Protein AF-0000000087418252 (afdb_homodimer)

Sequence (268 aa):
MNGSKKLRITGWVLSLLISLFLIFASASGKFTEWEGKSEMFAKMGWSEEVMVKIGIVEVAIAVLFLIPRTAFVAAILLAAYLGGATATHVRAGEAFLIPIIIGVVAWIALGLRQPDVFRLAFSSSTSSEIDEGRMNGSKKLRITGWVLSLLISLFLIFASASGKFTEWEGKSEMFAKMGWSEEVMVKIGIVEVAIAVLFLIPRTAFVAAILLAAYLGGATATHVRAGEAFLIPIIIGVVAWIALGLRQPDVFRLAFSSSTSSEIDEGR

InterPro domains:
  IPR032808 DoxX family [PF13564] (14-108)

Solvent-accessible surface area (backbone atoms only — not comparable to full-atom values): 13755 Å² total; per-residue (Å²): 129,68,63,62,50,53,39,27,50,51,10,49,51,48,45,48,51,52,29,47,42,47,40,62,68,50,26,38,61,45,78,49,91,57,93,61,46,69,60,54,36,46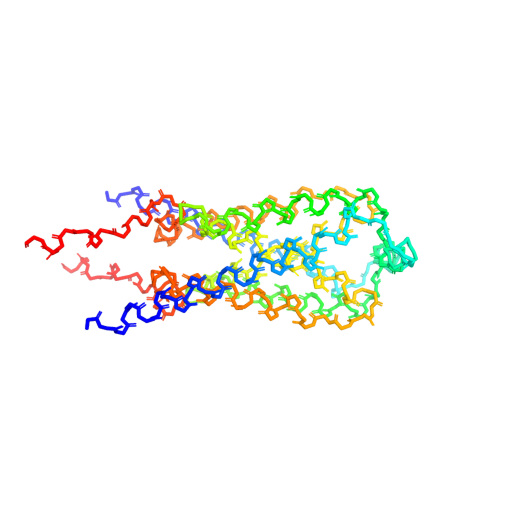,65,56,57,40,55,68,70,58,40,34,56,49,24,51,53,49,40,51,35,36,55,35,42,73,36,74,59,40,19,56,57,21,48,47,53,43,25,13,53,30,21,20,51,28,44,43,23,53,61,53,71,43,86,41,59,63,42,51,51,52,41,54,49,49,53,50,17,46,22,39,57,38,55,69,52,43,44,57,55,69,42,64,74,65,76,69,69,74,61,74,80,110,128,70,63,59,51,53,40,27,49,51,10,49,51,47,45,49,52,52,30,47,41,46,40,62,66,50,27,39,62,45,77,49,91,56,93,59,48,70,60,54,37,45,66,56,56,39,55,68,70,58,41,34,56,49,24,52,53,48,40,51,34,38,53,35,41,72,36,72,60,40,19,57,57,21,49,47,52,42,27,12,52,29,22,20,50,28,44,43,22,52,62,54,71,42,87,38,58,63,42,51,52,51,42,54,50,49,54,51,17,46,25,40,56,37,54,67,52,43,45,56,53,69,39,64,74,64,78,70,67,74,61,75,80,111

Secondary structure (DSSP, 8-state):
--HHHHHHHHHHHHHHHHHHIIIIIIIHHHHS--TTHHHHHHHTT--HHHHHHHHHHHHHHHHHHHSTTTHHHHHHHHHHHHHHHHHHHHHTT---HHHHHHHHHHHHHHHHHSTHHHHHHHS-----TTSTT-/--HHHHHHHHHHHHHHHHHHIIIIIIIHHHHS--TTHHHHHHHTT--HHHHHHHHHHHHHHHHHHHSTTTHHHHHHHHHHHHHHHHHHHHHTT---HHHHHHHHHHHHHHHHHSTHHHHHHHS-----TTGGG-

Structure (mmCIF, N/CA/C/O backbone):
data_AF-0000000087418252-model_v1
#
loop_
_entity.id
_entity.type
_entity.pdbx_description
1 polymer DoxX
#
loop_
_atom_site.group_PDB
_atom_site.id
_atom_site.type_symbol
_atom_site.label_atom_id
_atom_site.label_alt_id
_atom_site.label_comp_id
_atom_site.label_asym_id
_atom_site.label_entity_id
_atom_site.label_seq_id
_atom_site.pdbx_PDB_ins_code
_atom_site.Cartn_x
_atom_site.Cartn_y
_atom_site.Cartn_z
_atom_site.occupancy
_atom_site.B_iso_or_equiv
_atom_site.auth_seq_id
_atom_site.auth_comp_id
_atom_site.auth_asym_id
_atom_site.auth_atom_id
_atom_site.pdbx_PDB_model_num
ATOM 1 N N . MET A 1 1 ? 14.945 22.406 20.453 1 43.75 1 MET A N 1
ATOM 2 C CA . MET A 1 1 ? 15.281 22.844 19.094 1 43.75 1 MET A CA 1
ATOM 3 C C . MET A 1 1 ? 15.781 21.672 18.266 1 43.75 1 MET A C 1
ATOM 5 O O . MET A 1 1 ? 15.438 21.547 17.078 1 43.75 1 MET A O 1
ATOM 9 N N . ASN A 1 2 ? 16.984 20.734 18.938 1 62.06 2 ASN A N 1
ATOM 10 C CA . ASN A 1 2 ? 17.922 19.688 18.562 1 62.06 2 ASN A CA 1
ATOM 11 C C . ASN A 1 2 ? 17.219 18.375 18.25 1 62.06 2 ASN A C 1
ATOM 13 O O . ASN A 1 2 ? 17.625 17.641 17.359 1 62.06 2 ASN A O 1
ATOM 17 N N . GLY A 1 3 ? 16.125 18.094 18.828 1 70.31 3 GLY A N 1
ATOM 18 C CA . GLY A 1 3 ? 15.383 16.844 18.719 1 70.31 3 GLY A CA 1
ATOM 19 C C . GLY A 1 3 ? 14.719 16.672 17.359 1 70.31 3 GLY A C 1
ATOM 20 O O . GLY A 1 3 ? 14.805 15.594 16.766 1 70.31 3 GLY A O 1
ATOM 21 N N . SER A 1 4 ? 14.273 17.844 16.984 1 83.81 4 SER A N 1
ATOM 22 C CA . SER A 1 4 ? 13.586 17.812 15.703 1 83.81 4 SER A CA 1
ATOM 23 C C . SER A 1 4 ? 14.562 17.578 14.555 1 83.81 4 SER A C 1
ATOM 25 O O . SER A 1 4 ? 14.258 16.828 13.625 1 83.81 4 SER A O 1
ATOM 27 N N . LYS A 1 5 ? 15.734 18.094 14.805 1 90.62 5 LYS A N 1
ATOM 28 C CA . LYS A 1 5 ? 16.734 17.891 13.758 1 90.62 5 LYS A CA 1
ATOM 29 C C . LYS A 1 5 ? 17.219 16.453 13.727 1 90.62 5 LYS A C 1
ATOM 31 O O . LYS A 1 5 ? 17.391 15.875 12.648 1 90.62 5 LYS A O 1
ATOM 36 N N . LYS A 1 6 ? 17.516 15.898 14.852 1 95.44 6 LYS A N 1
ATOM 37 C CA . LYS A 1 6 ? 17.953 14.508 14.93 1 95.44 6 LYS A CA 1
ATOM 38 C C . LYS A 1 6 ? 16.906 13.57 14.336 1 95.44 6 LYS A C 1
ATOM 40 O O . LYS A 1 6 ? 17.25 12.609 13.641 1 95.44 6 LYS A O 1
ATOM 45 N N . LEU A 1 7 ? 15.711 13.781 14.641 1 95.81 7 LEU A N 1
ATOM 46 C CA . LEU A 1 7 ? 14.633 12.953 14.109 1 95.81 7 LEU A CA 1
ATOM 47 C C . LEU A 1 7 ? 14.547 13.078 12.594 1 95.81 7 LEU A C 1
ATOM 49 O O . LEU A 1 7 ? 14.367 12.078 11.898 1 95.81 7 LEU A O 1
ATOM 53 N N . ARG A 1 8 ? 14.695 14.281 12.117 1 96.81 8 ARG A N 1
ATOM 54 C CA . ARG A 1 8 ? 14.656 14.492 10.672 1 96.81 8 ARG A CA 1
ATOM 55 C C . ARG A 1 8 ? 15.828 13.797 9.984 1 96.81 8 ARG A C 1
ATOM 57 O O . ARG A 1 8 ? 15.664 13.188 8.93 1 96.81 8 ARG A O 1
ATOM 64 N N . ILE A 1 9 ? 16.984 13.891 10.57 1 97.81 9 ILE A N 1
ATOM 65 C CA . ILE A 1 9 ? 18.172 13.227 10.023 1 97.81 9 ILE A CA 1
ATOM 66 C C . ILE A 1 9 ? 17.953 11.711 10.008 1 97.81 9 ILE A C 1
ATOM 68 O O . ILE A 1 9 ? 18.266 11.047 9.023 1 97.81 9 ILE A O 1
ATOM 72 N N . THR A 1 10 ? 17.453 11.203 11.094 1 98.31 10 THR A N 1
ATOM 73 C CA . THR A 1 10 ? 17.156 9.773 11.156 1 98.31 10 THR A CA 1
ATOM 74 C C . THR A 1 10 ? 16.172 9.375 10.055 1 98.31 10 THR A C 1
ATOM 76 O O . THR A 1 10 ? 16.359 8.352 9.398 1 98.31 10 THR A O 1
ATOM 79 N N . GLY A 1 11 ? 15.164 10.203 9.828 1 98.38 11 GLY A N 1
ATOM 80 C CA . GLY A 1 11 ? 14.219 9.945 8.758 1 98.38 11 GLY A CA 1
ATOM 81 C C . GLY A 1 11 ? 14.875 9.891 7.387 1 98.38 11 GLY A C 1
ATOM 82 O O . GLY A 1 11 ? 14.562 9.008 6.582 1 98.38 11 GLY A O 1
ATOM 83 N N . TRP A 1 12 ? 15.781 10.781 7.168 1 98.5 12 TRP A N 1
ATOM 84 C CA . TRP A 1 12 ? 16.469 10.82 5.883 1 98.5 12 TRP A CA 1
ATOM 85 C C . TRP A 1 12 ? 17.406 9.641 5.727 1 98.5 12 TRP A C 1
ATOM 87 O O . TRP A 1 12 ? 17.531 9.062 4.645 1 98.5 12 TRP A O 1
ATOM 97 N N . VAL A 1 13 ? 18.062 9.297 6.762 1 98.75 13 VAL A N 1
ATOM 98 C CA . VAL A 1 13 ? 18.984 8.164 6.707 1 98.75 13 VAL A CA 1
ATOM 99 C C . VAL A 1 13 ? 18.203 6.883 6.406 1 98.75 13 VAL A C 1
ATOM 101 O O . VAL A 1 13 ? 18.594 6.102 5.535 1 98.75 13 VAL A O 1
ATOM 104 N N . LEU A 1 14 ? 17.141 6.684 7.125 1 98.88 14 LEU A N 1
ATOM 105 C CA . LEU A 1 14 ? 16.312 5.508 6.887 1 98.88 14 LEU A CA 1
ATOM 106 C C . LEU A 1 14 ? 15.766 5.508 5.465 1 98.88 14 LEU A C 1
ATOM 108 O O . LEU A 1 14 ? 15.742 4.469 4.801 1 98.88 14 LEU A O 1
ATOM 112 N N . SER A 1 15 ? 15.336 6.672 5.02 1 98.88 15 SER A N 1
ATOM 113 C CA . SER A 1 15 ? 14.797 6.789 3.668 1 98.88 15 SER A CA 1
ATOM 114 C C . SER A 1 15 ? 15.844 6.426 2.623 1 98.88 15 SER A C 1
ATOM 116 O O . SER A 1 15 ? 15.555 5.711 1.661 1 98.88 15 SER A O 1
ATOM 118 N N . LEU A 1 16 ? 17.016 6.898 2.861 1 98.88 16 LEU A N 1
ATOM 119 C CA . LEU A 1 16 ? 18.094 6.613 1.933 1 98.88 16 LEU A CA 1
ATOM 120 C C . LEU A 1 16 ? 18.453 5.133 1.95 1 98.88 16 LEU A C 1
ATOM 122 O O . LEU A 1 16 ? 18.656 4.523 0.896 1 98.88 16 LEU A O 1
ATOM 126 N N . LEU A 1 17 ? 18.531 4.586 3.086 1 98.88 17 LEU A N 1
ATOM 127 C CA . LEU A 1 17 ? 18.875 3.172 3.215 1 98.88 17 LEU A CA 1
ATOM 128 C C . LEU A 1 17 ? 17.828 2.299 2.521 1 98.88 17 LEU A C 1
ATOM 130 O O . LEU A 1 17 ? 18.188 1.363 1.798 1 98.88 17 LEU A O 1
ATOM 134 N N . ILE A 1 18 ? 16.594 2.598 2.732 1 98.88 18 ILE A N 1
ATOM 135 C CA . ILE A 1 18 ? 15.516 1.837 2.121 1 98.88 18 ILE A CA 1
ATOM 136 C C . ILE A 1 18 ? 15.586 1.96 0.602 1 98.88 18 ILE A C 1
ATOM 138 O O . ILE A 1 18 ? 15.508 0.958 -0.113 1 98.88 18 ILE A O 1
ATOM 142 N N . SER A 1 19 ? 15.727 3.166 0.133 1 98.94 19 SER A N 1
ATOM 143 C CA . SER A 1 19 ? 15.766 3.398 -1.308 1 98.94 19 SER A CA 1
ATOM 144 C C . SER A 1 19 ? 16.953 2.697 -1.951 1 98.94 19 SER A C 1
ATOM 146 O O . SER A 1 19 ? 16.828 2.088 -3.016 1 98.94 19 SER A O 1
ATOM 148 N N . LEU A 1 20 ? 18.094 2.75 -1.294 1 98.69 20 LEU A N 1
ATOM 149 C CA . LEU A 1 20 ? 19.281 2.068 -1.814 1 98.69 20 LEU A CA 1
ATOM 150 C C . LEU A 1 20 ? 19.078 0.558 -1.827 1 98.69 20 LEU A C 1
ATOM 152 O O . LEU A 1 20 ? 19.484 -0.12 -2.773 1 98.69 20 LEU A O 1
ATOM 156 N N . PHE A 1 21 ? 18.531 0.032 -0.782 1 98.69 21 PHE A N 1
ATOM 157 C CA . PHE A 1 21 ? 18.219 -1.393 -0.745 1 98.69 21 PHE A CA 1
ATOM 158 C C . PHE A 1 21 ? 17.312 -1.78 -1.906 1 98.69 21 PHE A C 1
ATOM 160 O O . PHE A 1 21 ? 17.578 -2.758 -2.609 1 98.69 21 PHE A O 1
ATOM 167 N N . LEU A 1 22 ? 16.203 -0.998 -2.119 1 98.81 22 LEU A N 1
ATOM 168 C CA . LEU A 1 22 ? 15.234 -1.299 -3.174 1 98.81 22 LEU A CA 1
ATOM 169 C C . LEU A 1 22 ? 15.898 -1.241 -4.547 1 98.81 22 LEU A C 1
ATOM 171 O O . LEU A 1 22 ? 15.609 -2.066 -5.414 1 98.81 22 LEU A O 1
ATOM 175 N N . ILE A 1 23 ? 16.781 -0.332 -4.758 1 98.62 23 ILE A N 1
ATOM 176 C CA . ILE A 1 23 ? 17.391 -0.127 -6.07 1 98.62 23 ILE A CA 1
ATOM 177 C C . ILE A 1 23 ? 18.516 -1.132 -6.285 1 98.62 23 ILE A C 1
ATOM 179 O O . ILE A 1 23 ? 18.562 -1.818 -7.309 1 98.62 23 ILE A O 1
ATOM 183 N N . PHE A 1 24 ? 19.406 -1.381 -5.277 1 97.69 24 PHE A N 1
ATOM 184 C CA . PHE A 1 24 ? 20.641 -2.113 -5.512 1 97.69 24 PHE A CA 1
ATOM 185 C C . PHE A 1 24 ? 20.516 -3.557 -5.039 1 97.69 24 PHE A C 1
ATOM 187 O O . PHE A 1 24 ? 21.156 -4.453 -5.59 1 97.69 24 PHE A O 1
ATOM 194 N N . ALA A 1 25 ? 19.766 -3.812 -4.027 1 95.88 25 ALA A N 1
ATOM 195 C CA . ALA A 1 25 ? 19.641 -5.18 -3.529 1 95.88 25 ALA A CA 1
ATOM 196 C C . ALA A 1 25 ? 18.438 -5.883 -4.145 1 95.88 25 ALA A C 1
ATOM 198 O O . ALA A 1 25 ? 18.469 -7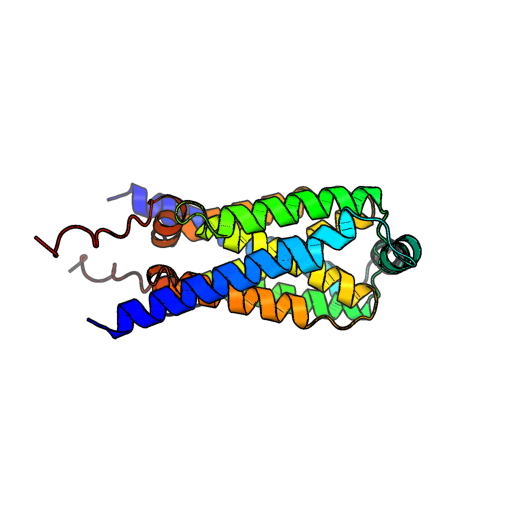.094 -4.387 1 95.88 25 ALA A O 1
ATOM 199 N N . SER A 1 26 ? 17.406 -5.156 -4.391 1 96.56 26 SER A N 1
ATOM 200 C CA . SER A 1 26 ? 16.172 -5.77 -4.891 1 96.56 26 SER A CA 1
ATOM 201 C C . SER A 1 26 ? 16.062 -5.621 -6.402 1 96.56 26 SER A C 1
ATOM 203 O O . SER A 1 26 ? 16.203 -6.602 -7.141 1 96.56 26 SER A O 1
ATOM 205 N N . ALA A 1 27 ? 15.992 -4.406 -6.926 1 97.94 27 ALA A N 1
ATOM 206 C CA . ALA A 1 27 ? 15.75 -4.148 -8.344 1 97.94 27 ALA A CA 1
ATOM 207 C C . ALA A 1 27 ? 16.922 -4.613 -9.195 1 97.94 27 ALA A C 1
ATOM 209 O O . ALA A 1 27 ? 16.75 -5.094 -10.312 1 97.94 27 ALA A O 1
ATOM 210 N N . SER A 1 28 ? 18.109 -4.52 -8.719 1 97.06 28 SER A N 1
ATOM 211 C CA . SER A 1 28 ? 19.297 -4.871 -9.5 1 97.06 28 SER A CA 1
ATOM 212 C C . SER A 1 28 ? 19.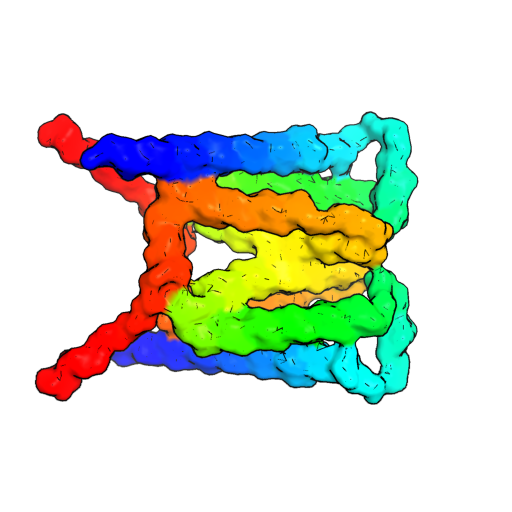25 -6.332 -9.938 1 97.06 28 SER A C 1
ATOM 214 O O . SER A 1 28 ? 19.688 -6.668 -11.039 1 97.06 28 SER A O 1
ATOM 216 N N . GLY A 1 29 ? 18.719 -7.176 -9.055 1 95.88 29 GLY A N 1
ATOM 217 C CA . GLY A 1 29 ? 18.609 -8.586 -9.406 1 95.88 29 GLY A CA 1
ATOM 218 C C . GLY A 1 29 ? 17.641 -8.844 -10.547 1 95.88 29 GLY A C 1
ATOM 219 O O . GLY A 1 29 ? 17.703 -9.883 -11.195 1 95.88 29 GLY A O 1
ATOM 220 N N . LYS A 1 30 ? 16.719 -7.938 -10.773 1 97.44 30 LYS A N 1
ATOM 221 C CA . LYS A 1 30 ? 15.734 -8.07 -11.844 1 97.44 30 LYS A CA 1
ATOM 222 C C . LYS A 1 30 ? 16.312 -7.598 -13.18 1 97.44 30 LYS A C 1
ATOM 224 O O . LYS A 1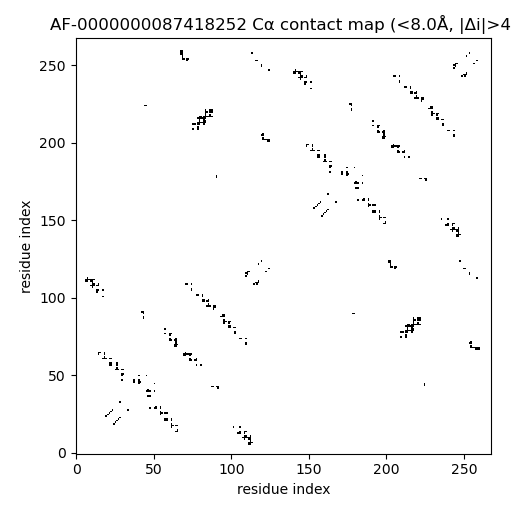 30 ? 15.766 -7.906 -14.242 1 97.44 30 LYS A O 1
ATOM 229 N N . PHE A 1 31 ? 17.406 -6.828 -13.141 1 97.56 31 PHE A N 1
ATOM 230 C CA . PHE A 1 31 ? 17.984 -6.227 -14.328 1 97.56 31 PHE A CA 1
ATOM 231 C C . PHE A 1 31 ? 19.234 -6.98 -14.758 1 97.56 31 PHE A C 1
ATOM 233 O O . PHE A 1 31 ? 19.734 -6.789 -15.875 1 97.56 31 PHE A O 1
ATOM 240 N N . THR A 1 32 ? 19.781 -7.824 -13.898 1 96.69 32 THR A N 1
ATOM 241 C CA . THR A 1 32 ? 21.031 -8.523 -14.172 1 96.69 32 THR A CA 1
ATOM 242 C C . THR A 1 32 ? 20.812 -10.031 -14.258 1 96.69 32 THR A C 1
ATOM 244 O O . THR A 1 32 ? 19.828 -10.547 -13.727 1 96.69 32 THR A O 1
ATOM 247 N N . GLU A 1 33 ? 21.797 -10.641 -14.977 1 96.12 33 GLU A N 1
ATOM 248 C CA . GLU A 1 33 ? 21.766 -12.102 -15.078 1 96.12 33 GLU A CA 1
ATOM 249 C C . GLU A 1 33 ? 22.641 -12.742 -14 1 96.12 33 GLU A C 1
ATOM 251 O O . GLU A 1 33 ? 23.75 -12.273 -13.719 1 96.12 33 GLU A O 1
ATOM 256 N N . TRP A 1 34 ? 22.031 -13.648 -13.32 1 95.31 34 TRP A N 1
ATOM 257 C CA . TRP A 1 34 ? 22.766 -14.43 -12.328 1 95.31 34 TRP A CA 1
ATOM 258 C C . TRP A 1 34 ? 22.25 -15.867 -12.289 1 95.31 34 TRP A C 1
ATOM 260 O O . TRP A 1 34 ? 21.156 -16.156 -12.766 1 95.31 34 TRP A O 1
ATOM 270 N N . GLU A 1 35 ? 23.141 -16.812 -11.852 1 95.56 35 GLU A N 1
ATOM 271 C CA . GLU A 1 35 ? 22.781 -18.219 -11.812 1 95.56 35 GLU A CA 1
ATOM 272 C C . GLU A 1 35 ? 21.562 -18.453 -10.93 1 95.56 35 GLU A C 1
ATOM 274 O O . GLU A 1 35 ? 21.5 -17.969 -9.797 1 95.56 35 GLU A O 1
ATOM 279 N N . GLY A 1 36 ? 20.562 -19.094 -11.492 1 95.69 36 GLY A N 1
ATOM 280 C CA . GLY A 1 36 ? 19.375 -19.453 -10.719 1 95.69 36 GLY A CA 1
ATOM 281 C C . GLY A 1 36 ? 18.266 -18.422 -10.805 1 95.69 36 GLY A C 1
ATOM 282 O O . GLY A 1 36 ? 17.188 -18.625 -10.242 1 95.69 36 GLY A O 1
ATOM 283 N N . LYS A 1 37 ? 18.453 -17.422 -11.547 1 94.88 37 LYS A N 1
ATOM 284 C CA . LYS A 1 37 ? 17.5 -16.328 -11.648 1 94.88 37 LYS A CA 1
ATOM 285 C C . LYS A 1 37 ? 16.156 -16.812 -12.203 1 94.88 37 LYS A C 1
ATOM 287 O O . LYS A 1 37 ? 15.117 -16.609 -11.586 1 94.88 37 LYS A O 1
ATOM 292 N N . SER A 1 38 ? 16.234 -17.484 -13.383 1 95.06 38 SER A N 1
ATOM 293 C CA . SER A 1 38 ? 15.016 -17.938 -14.055 1 95.06 38 SER A CA 1
ATOM 294 C C . SER A 1 38 ? 14.242 -18.922 -13.188 1 95.06 38 SER A C 1
ATOM 296 O O . SER A 1 38 ? 13.016 -18.844 -13.094 1 95.06 38 SER A O 1
ATOM 298 N N . GLU A 1 39 ? 14.984 -19.812 -12.547 1 95.06 39 GLU A N 1
ATOM 299 C CA . GLU A 1 39 ? 14.344 -20.797 -11.672 1 95.06 39 GLU A CA 1
ATOM 300 C C . GLU A 1 39 ? 13.672 -20.125 -10.484 1 95.06 39 GLU A C 1
ATOM 302 O O . GLU A 1 39 ? 12.562 -20.5 -10.094 1 95.06 39 GLU A O 1
ATOM 307 N N . MET A 1 40 ? 14.352 -19.109 -9.93 1 93.25 40 MET A N 1
ATOM 308 C CA . MET A 1 40 ? 13.805 -18.406 -8.773 1 93.25 40 MET A CA 1
ATOM 309 C C . MET A 1 40 ? 12.516 -17.688 -9.141 1 93.25 40 MET A C 1
ATOM 311 O O . MET A 1 40 ? 11.5 -17.812 -8.453 1 93.25 40 MET A O 1
ATOM 315 N N . PHE A 1 41 ? 12.477 -16.953 -10.242 1 95.25 41 PHE A N 1
ATOM 316 C CA . PHE A 1 41 ? 11.289 -16.219 -10.664 1 95.25 41 PHE A CA 1
ATOM 317 C C . PHE A 1 41 ? 10.172 -17.172 -11.047 1 95.25 41 PHE A C 1
ATOM 319 O O . PHE A 1 41 ? 9 -16.938 -10.742 1 95.25 41 PHE A O 1
ATOM 326 N N . ALA A 1 42 ? 10.539 -18.297 -11.641 1 94.06 42 ALA A N 1
ATOM 327 C CA . ALA A 1 42 ? 9.547 -19.281 -12.047 1 94.06 42 ALA A CA 1
ATOM 328 C C . ALA A 1 42 ? 8.852 -19.906 -10.836 1 94.06 42 ALA A C 1
ATOM 330 O O . ALA A 1 42 ? 7.645 -20.141 -10.852 1 94.06 42 ALA A O 1
ATOM 331 N N . LYS A 1 43 ? 9.656 -20.125 -9.836 1 92.25 43 LYS A N 1
ATOM 332 C CA . LYS A 1 43 ? 9.094 -20.672 -8.609 1 92.25 43 LYS A CA 1
ATOM 333 C C . LYS A 1 43 ? 8.047 -19.734 -8.016 1 92.25 43 LYS A C 1
ATOM 335 O O . LYS A 1 43 ? 7.066 -20.188 -7.422 1 92.25 43 LYS A O 1
ATOM 340 N N . MET A 1 44 ? 8.234 -18.516 -8.281 1 93.31 44 MET A N 1
ATOM 341 C CA . MET A 1 44 ? 7.309 -17.516 -7.754 1 93.31 44 MET A CA 1
ATOM 342 C C . MET A 1 44 ? 6.176 -17.25 -8.734 1 93.31 44 MET A C 1
ATOM 344 O O . MET A 1 44 ? 5.273 -16.453 -8.453 1 93.31 44 MET A O 1
ATOM 348 N N . GLY A 1 45 ? 6.285 -17.812 -9.867 1 93.38 45 GLY A N 1
ATOM 349 C CA . GLY A 1 45 ? 5.211 -17.688 -10.844 1 93.38 45 GLY A CA 1
ATOM 350 C C . GLY A 1 45 ? 5.355 -16.484 -11.75 1 93.38 45 GLY A C 1
ATOM 351 O O . GLY A 1 45 ? 4.379 -16.031 -12.352 1 93.38 45 GLY A O 1
ATOM 352 N N . TRP A 1 46 ? 6.523 -16.016 -11.82 1 96.44 46 TRP A N 1
ATOM 353 C CA . TRP A 1 46 ? 6.75 -14.82 -12.609 1 96.44 46 TRP A CA 1
ATOM 354 C C . TRP A 1 46 ? 7.699 -15.102 -13.773 1 96.44 46 TRP A C 1
ATOM 356 O O . TRP A 1 46 ? 8.641 -15.891 -13.633 1 96.44 46 TRP A O 1
ATOM 366 N N . SER A 1 47 ? 7.434 -14.5 -14.93 1 96.38 47 SER A N 1
ATOM 367 C CA . SER A 1 47 ? 8.422 -14.5 -16 1 96.38 47 SER A CA 1
ATOM 368 C C . SER A 1 47 ? 9.484 -13.43 -15.773 1 96.38 47 SER A C 1
ATOM 370 O O . SER A 1 47 ? 9.25 -12.445 -15.07 1 96.38 47 SER A O 1
ATOM 372 N N . GLU A 1 48 ? 10.555 -13.609 -16.391 1 96.44 48 GLU A N 1
ATOM 373 C CA . GLU A 1 48 ? 11.641 -12.633 -16.281 1 96.44 48 GLU A CA 1
ATOM 374 C C . GLU A 1 48 ? 11.234 -11.289 -16.891 1 96.44 48 GLU A C 1
ATOM 376 O O . GLU A 1 48 ? 11.602 -10.234 -16.375 1 96.44 48 GLU A O 1
ATOM 381 N N . GLU A 1 49 ? 10.492 -11.398 -17.906 1 96.44 49 GLU A N 1
ATOM 382 C CA . GLU A 1 49 ? 10.055 -10.18 -18.578 1 96.44 49 GLU A CA 1
ATOM 383 C C . GLU A 1 49 ? 9.195 -9.32 -17.656 1 96.44 49 GLU A C 1
ATOM 385 O O . GLU A 1 49 ? 9.406 -8.109 -17.562 1 96.44 49 GLU A O 1
ATOM 390 N N . VAL A 1 50 ? 8.289 -9.938 -17 1 97.38 50 VAL A N 1
ATOM 391 C CA . VAL A 1 50 ? 7.414 -9.203 -16.094 1 97.38 50 VAL A CA 1
ATOM 392 C C . VAL A 1 50 ? 8.219 -8.672 -14.906 1 97.38 50 VAL A C 1
ATOM 394 O O . VAL A 1 50 ? 8.008 -7.547 -14.453 1 97.38 50 VAL A O 1
ATOM 397 N N . MET A 1 51 ? 9.156 -9.438 -14.5 1 97.75 51 MET A N 1
ATOM 398 C CA . MET A 1 51 ? 9.969 -9.039 -13.352 1 97.75 51 MET A CA 1
ATOM 399 C C . MET A 1 51 ? 10.805 -7.812 -13.68 1 97.75 51 MET A C 1
ATOM 401 O O . MET A 1 51 ? 11.023 -6.957 -12.82 1 97.75 51 MET A O 1
ATOM 405 N N . VAL A 1 52 ? 11.258 -7.695 -14.867 1 97.94 52 VAL A N 1
ATOM 406 C CA . VAL A 1 52 ? 12 -6.508 -15.281 1 97.94 52 VAL A CA 1
ATOM 407 C C . VAL A 1 52 ? 11.086 -5.281 -15.227 1 97.94 52 VAL A C 1
ATOM 409 O O . VAL A 1 52 ? 11.5 -4.219 -14.758 1 97.94 52 VAL A O 1
ATOM 412 N N . LYS A 1 53 ? 9.859 -5.406 -15.711 1 98.25 53 LYS A N 1
ATOM 413 C CA . LYS A 1 53 ? 8.906 -4.309 -15.641 1 98.25 53 LYS A CA 1
ATOM 414 C C . LYS A 1 53 ? 8.625 -3.908 -14.195 1 98.25 53 LYS A C 1
ATOM 416 O O . LYS A 1 53 ? 8.531 -2.719 -13.883 1 98.25 53 LYS A O 1
ATOM 421 N N . ILE A 1 54 ? 8.539 -4.895 -13.32 1 98.25 54 ILE A N 1
ATOM 422 C CA . ILE A 1 54 ? 8.32 -4.645 -11.898 1 98.25 54 ILE A CA 1
ATOM 423 C C . ILE A 1 54 ? 9.531 -3.916 -11.312 1 98.25 54 ILE A C 1
ATOM 425 O O . ILE A 1 54 ? 9.375 -3.012 -10.484 1 98.25 54 ILE A O 1
ATOM 429 N N . GLY A 1 55 ? 10.703 -4.359 -11.727 1 98.5 55 GLY A N 1
ATOM 430 C CA . GLY A 1 55 ? 11.906 -3.67 -11.305 1 98.5 55 GLY A CA 1
ATOM 431 C C . GLY A 1 55 ? 11.914 -2.197 -11.672 1 98.5 55 GLY A C 1
ATOM 432 O O . GLY A 1 55 ? 12.352 -1.359 -10.875 1 98.5 55 GLY A O 1
ATOM 433 N N . ILE A 1 56 ? 11.477 -1.857 -12.805 1 98.75 56 ILE A N 1
ATOM 434 C CA . ILE A 1 56 ? 11.406 -0.473 -13.258 1 98.75 56 ILE A CA 1
ATOM 435 C C . ILE A 1 56 ? 10.477 0.325 -12.352 1 98.75 56 ILE A C 1
ATOM 437 O O . ILE A 1 56 ? 10.812 1.428 -11.914 1 98.75 56 ILE A O 1
ATOM 441 N N . VAL A 1 57 ? 9.305 -0.205 -12.094 1 98.75 57 VAL A N 1
ATOM 442 C CA . VAL A 1 57 ? 8.344 0.432 -11.203 1 98.75 57 VAL A CA 1
ATOM 443 C C . VAL A 1 57 ? 8.969 0.631 -9.82 1 98.75 57 VAL A C 1
ATOM 445 O O . VAL A 1 57 ? 8.836 1.702 -9.227 1 98.75 57 VAL A O 1
ATOM 448 N N . GLU A 1 58 ? 9.617 -0.391 -9.375 1 98.81 58 GLU A N 1
ATOM 449 C CA . GLU A 1 58 ? 10.281 -0.372 -8.078 1 98.81 58 GLU A CA 1
ATOM 450 C C . GLU A 1 58 ? 11.297 0.763 -7.988 1 98.81 58 GLU A C 1
ATOM 452 O O . GLU A 1 58 ? 11.297 1.529 -7.023 1 98.81 58 GLU A O 1
ATOM 457 N N . VAL A 1 59 ? 12.141 0.93 -8.977 1 98.88 59 VAL A N 1
ATOM 458 C CA . VAL A 1 59 ? 13.164 1.976 -8.992 1 98.88 59 VAL A CA 1
ATOM 459 C C . VAL A 1 59 ? 12.492 3.348 -9.023 1 98.88 59 VAL A C 1
ATOM 461 O O . VAL A 1 59 ? 12.898 4.262 -8.297 1 98.88 59 VAL A O 1
ATOM 464 N N . ALA A 1 60 ? 11.484 3.484 -9.82 1 98.88 60 ALA A N 1
ATOM 465 C CA . ALA A 1 60 ? 10.758 4.75 -9.898 1 98.88 60 ALA A CA 1
ATOM 466 C C . ALA A 1 60 ? 10.195 5.141 -8.531 1 98.88 60 ALA A C 1
ATOM 468 O O . ALA A 1 60 ? 10.352 6.285 -8.094 1 98.88 60 ALA A O 1
ATOM 469 N N . ILE A 1 61 ? 9.594 4.199 -7.848 1 98.94 61 ILE A N 1
ATOM 470 C CA . ILE A 1 61 ? 8.992 4.457 -6.539 1 98.94 61 ILE A CA 1
ATOM 471 C C . ILE A 1 61 ? 10.086 4.852 -5.547 1 98.94 61 ILE A C 1
ATOM 473 O O . ILE A 1 61 ? 9.922 5.801 -4.773 1 98.94 61 ILE A O 1
ATOM 477 N N . ALA A 1 62 ? 11.18 4.113 -5.566 1 98.94 62 ALA A N 1
ATOM 478 C CA . ALA A 1 62 ? 12.289 4.383 -4.652 1 98.94 62 ALA A CA 1
ATOM 479 C C . ALA A 1 62 ? 12.836 5.793 -4.855 1 98.94 62 ALA A C 1
ATOM 481 O O . ALA A 1 62 ? 13.125 6.492 -3.885 1 98.94 62 ALA A O 1
ATOM 482 N N . VAL A 1 63 ? 12.953 6.238 -6.051 1 98.88 63 VAL A N 1
ATOM 483 C CA . VAL A 1 63 ? 13.469 7.566 -6.367 1 98.88 63 VAL A CA 1
ATOM 484 C C . VAL A 1 63 ? 12.461 8.633 -5.941 1 98.88 63 VAL A C 1
ATOM 486 O O . VAL A 1 63 ? 12.828 9.609 -5.289 1 98.88 63 VAL A O 1
ATOM 489 N N . LEU A 1 64 ? 11.203 8.445 -6.27 1 98.75 64 LEU A N 1
ATOM 490 C CA . LEU A 1 64 ? 10.164 9.398 -5.914 1 98.75 64 LEU A CA 1
ATOM 491 C C . LEU A 1 64 ? 10.039 9.539 -4.402 1 98.75 64 LEU A C 1
ATOM 493 O O . LEU A 1 64 ? 9.703 10.609 -3.895 1 98.75 64 LEU A O 1
ATOM 497 N N . PHE A 1 65 ? 10.336 8.477 -3.67 1 98.75 65 PHE A N 1
ATOM 498 C CA . PHE A 1 65 ? 10.25 8.469 -2.215 1 98.75 65 PHE A CA 1
ATOM 499 C C . PHE A 1 65 ? 11.281 9.414 -1.607 1 98.75 65 PHE A C 1
ATOM 501 O O . PHE A 1 65 ? 11.078 9.945 -0.517 1 98.75 65 PHE A O 1
ATOM 508 N N . LEU A 1 66 ? 12.367 9.664 -2.344 1 98.56 66 LEU A N 1
ATOM 509 C CA . LEU A 1 66 ? 13.445 10.5 -1.838 1 98.56 66 LEU A CA 1
ATOM 510 C C . LEU A 1 66 ? 13.18 11.969 -2.15 1 98.56 66 LEU A C 1
ATOM 512 O O . LEU A 1 66 ? 13.875 12.852 -1.638 1 98.56 66 LEU A O 1
ATOM 516 N N . ILE A 1 67 ? 12.25 12.258 -2.994 1 97.81 67 ILE A N 1
ATOM 517 C CA . ILE A 1 67 ? 11.883 13.625 -3.33 1 97.81 67 ILE A CA 1
ATOM 518 C C . ILE A 1 67 ? 10.766 14.102 -2.402 1 97.81 67 ILE A C 1
ATOM 520 O O . ILE A 1 67 ? 9.656 13.555 -2.422 1 97.81 67 ILE A O 1
ATOM 524 N N . PRO A 1 68 ? 11.078 15.133 -1.593 1 96.06 68 PRO A N 1
ATOM 525 C CA . PRO A 1 68 ? 10.133 15.555 -0.557 1 96.06 68 PRO A CA 1
ATOM 526 C C . PRO A 1 68 ? 8.742 15.859 -1.114 1 96.06 68 PRO A C 1
ATOM 528 O O . PRO A 1 68 ? 7.738 15.531 -0.485 1 96.06 68 PRO A O 1
ATOM 531 N N . ARG A 1 69 ? 8.656 16.391 -2.318 1 94.31 69 ARG A N 1
ATOM 532 C CA . ARG A 1 69 ? 7.371 16.812 -2.883 1 94.31 69 ARG A CA 1
ATOM 533 C C . ARG A 1 69 ? 6.527 15.594 -3.264 1 94.31 69 ARG A C 1
ATOM 535 O O . ARG A 1 69 ? 5.297 15.68 -3.293 1 94.31 69 ARG A O 1
ATOM 542 N N . THR A 1 70 ? 7.121 14.477 -3.529 1 97.69 70 THR A N 1
ATOM 543 C CA . THR A 1 70 ? 6.395 13.297 -4.004 1 97.69 70 THR A CA 1
ATOM 544 C C . THR A 1 70 ? 6.449 12.18 -2.971 1 97.69 70 THR A C 1
ATOM 546 O O . THR A 1 70 ? 5.863 11.117 -3.172 1 97.69 70 THR A O 1
ATOM 549 N N . ALA A 1 71 ? 7.062 12.383 -1.888 1 98.12 71 ALA A N 1
ATOM 550 C CA . ALA A 1 71 ? 7.395 11.32 -0.945 1 98.12 71 ALA A CA 1
ATOM 551 C C . ALA A 1 71 ? 6.133 10.672 -0.379 1 98.12 71 ALA A C 1
ATOM 553 O O . ALA A 1 71 ? 6.078 9.453 -0.212 1 98.12 71 ALA A O 1
ATOM 554 N N . PHE A 1 72 ? 5.191 11.508 -0.108 1 98 72 PHE A N 1
ATOM 555 C CA . PHE A 1 72 ? 3.967 10.992 0.489 1 98 72 PHE A CA 1
ATOM 556 C C . PHE A 1 72 ? 3.26 10.031 -0.467 1 98 72 PHE A C 1
ATOM 558 O O . PHE A 1 72 ? 2.93 8.906 -0.094 1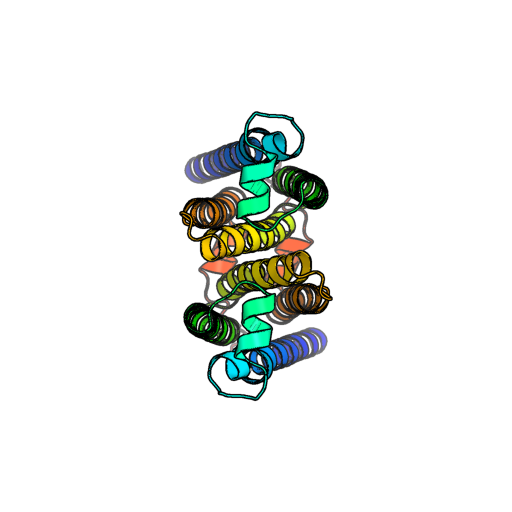 98 72 PHE A O 1
ATOM 565 N N . VAL A 1 73 ? 3.045 10.406 -1.674 1 98.31 73 VAL A N 1
ATOM 566 C CA . VAL A 1 73 ? 2.408 9.57 -2.689 1 98.31 73 VAL A CA 1
ATOM 567 C C . VAL A 1 73 ? 3.287 8.359 -2.986 1 98.31 73 VAL A C 1
ATOM 569 O O . VAL A 1 73 ? 2.781 7.246 -3.152 1 98.31 73 VAL A O 1
ATOM 572 N N . ALA A 1 74 ? 4.566 8.617 -3.01 1 98.75 74 ALA A N 1
ATOM 573 C CA . ALA A 1 74 ? 5.496 7.512 -3.24 1 98.75 74 ALA A CA 1
ATOM 574 C C . ALA A 1 74 ? 5.406 6.48 -2.121 1 98.75 74 ALA A C 1
ATOM 576 O O . ALA A 1 74 ? 5.543 5.281 -2.363 1 98.75 74 ALA A O 1
ATOM 577 N N . ALA A 1 75 ? 5.195 6.91 -0.916 1 98.81 75 ALA A N 1
ATOM 578 C CA . ALA A 1 75 ? 5.055 5.992 0.21 1 98.81 75 ALA A CA 1
ATOM 579 C C . ALA A 1 75 ? 3.803 5.133 0.062 1 98.81 75 ALA A C 1
ATOM 581 O O . ALA A 1 75 ? 3.807 3.951 0.418 1 98.81 75 ALA A O 1
ATOM 582 N N . ILE A 1 76 ? 2.756 5.664 -0.454 1 98.88 76 ILE A N 1
ATOM 583 C CA . ILE A 1 76 ? 1.539 4.91 -0.725 1 98.88 76 ILE A CA 1
ATOM 584 C C . ILE A 1 76 ? 1.817 3.848 -1.787 1 98.88 76 ILE A C 1
ATOM 586 O O . ILE A 1 76 ? 1.462 2.678 -1.613 1 98.88 76 ILE A O 1
ATOM 590 N N . LEU A 1 77 ? 2.455 4.27 -2.832 1 98.88 77 LEU A N 1
ATOM 591 C CA . LEU A 1 77 ? 2.801 3.346 -3.906 1 98.88 77 LEU A CA 1
ATOM 592 C C . LEU A 1 77 ? 3.76 2.268 -3.408 1 98.88 77 LEU A C 1
ATOM 594 O O . LEU A 1 77 ? 3.676 1.113 -3.834 1 98.88 77 LEU A O 1
ATOM 598 N N . LEU A 1 78 ? 4.672 2.678 -2.564 1 98.94 78 LEU A N 1
ATOM 599 C CA . LEU A 1 78 ? 5.609 1.723 -1.986 1 98.94 78 LEU A CA 1
ATOM 600 C C . LEU A 1 78 ? 4.879 0.687 -1.14 1 98.94 78 LEU A C 1
ATOM 602 O O . LEU A 1 78 ? 5.199 -0.503 -1.195 1 98.94 78 LEU A O 1
ATOM 606 N N . ALA A 1 79 ? 3.945 1.124 -0.374 1 98.94 79 ALA A N 1
ATOM 607 C CA . ALA A 1 79 ? 3.127 0.184 0.387 1 98.94 79 ALA A CA 1
ATOM 608 C C . ALA A 1 79 ? 2.436 -0.815 -0.538 1 98.94 79 ALA A C 1
ATOM 610 O O . ALA A 1 79 ? 2.408 -2.016 -0.255 1 98.94 79 ALA A O 1
ATOM 611 N N . ALA A 1 80 ? 1.878 -0.317 -1.614 1 98.94 80 ALA A N 1
ATOM 612 C CA . ALA A 1 80 ? 1.231 -1.192 -2.59 1 98.94 80 ALA A CA 1
ATOM 613 C C . ALA A 1 80 ? 2.229 -2.18 -3.186 1 98.94 80 ALA A C 1
ATOM 615 O O . ALA A 1 80 ? 1.949 -3.379 -3.271 1 98.94 80 ALA A O 1
ATOM 616 N N . TYR A 1 81 ? 3.377 -1.705 -3.598 1 98.94 81 TYR A N 1
ATOM 617 C CA . TYR A 1 81 ? 4.426 -2.545 -4.168 1 98.94 81 TYR A CA 1
ATOM 618 C C . TYR A 1 81 ? 4.84 -3.639 -3.191 1 98.94 81 TYR A C 1
ATOM 620 O O . TYR A 1 81 ? 4.914 -4.812 -3.561 1 98.94 81 TYR A O 1
ATOM 628 N N . LEU A 1 82 ? 5.086 -3.236 -1.951 1 98.94 82 LEU A N 1
ATOM 629 C CA . LEU A 1 82 ? 5.543 -4.191 -0.945 1 98.94 82 LEU A CA 1
ATOM 630 C C . LEU A 1 82 ? 4.422 -5.148 -0.554 1 98.94 82 LEU A C 1
ATOM 632 O O . LEU A 1 82 ? 4.684 -6.285 -0.161 1 98.94 82 LEU A O 1
ATOM 636 N N . GLY A 1 83 ? 3.156 -4.684 -0.688 1 98.88 83 GLY A N 1
ATOM 637 C CA . GLY A 1 83 ? 2.035 -5.602 -0.562 1 98.88 83 GLY A CA 1
ATOM 638 C C . GLY A 1 83 ? 2.041 -6.695 -1.611 1 98.88 83 GLY A C 1
ATOM 639 O O . GLY A 1 83 ? 1.756 -7.855 -1.307 1 98.88 83 GLY A O 1
ATOM 640 N N . GLY A 1 84 ? 2.277 -6.312 -2.826 1 98.62 84 GLY A N 1
ATOM 641 C CA . GLY A 1 84 ? 2.451 -7.297 -3.879 1 98.62 84 GLY A CA 1
ATOM 642 C C . GLY A 1 84 ? 3.578 -8.273 -3.602 1 98.62 84 GLY A C 1
ATOM 643 O O . GLY A 1 84 ? 3.432 -9.477 -3.824 1 98.62 84 GLY A O 1
ATOM 644 N N . ALA A 1 85 ? 4.711 -7.73 -3.156 1 98.31 85 ALA A N 1
ATOM 645 C CA . ALA A 1 85 ? 5.836 -8.594 -2.797 1 98.31 85 ALA A CA 1
ATOM 646 C C . ALA A 1 85 ? 5.449 -9.562 -1.683 1 98.31 85 ALA A C 1
ATOM 648 O O . ALA A 1 85 ? 5.781 -10.75 -1.741 1 98.31 85 ALA A O 1
ATOM 649 N N . THR A 1 86 ? 4.789 -9.078 -0.696 1 98.62 86 THR A N 1
ATOM 650 C CA . THR A 1 86 ? 4.336 -9.914 0.409 1 98.62 86 THR A CA 1
ATOM 651 C C . THR A 1 86 ? 3.426 -11.031 -0.095 1 98.62 86 THR A C 1
ATOM 653 O O . THR A 1 86 ? 3.613 -12.195 0.257 1 98.62 86 THR A O 1
ATOM 656 N N . ALA A 1 87 ? 2.463 -10.688 -0.925 1 98.12 87 ALA A N 1
ATOM 657 C CA . ALA A 1 87 ? 1.561 -11.688 -1.493 1 98.12 87 ALA A CA 1
ATOM 658 C C . ALA A 1 87 ? 2.334 -12.75 -2.273 1 98.12 87 ALA A C 1
ATOM 660 O O . ALA A 1 87 ? 2.031 -13.938 -2.184 1 98.12 87 ALA A O 1
ATOM 661 N N . THR A 1 88 ? 3.297 -12.328 -3.035 1 97.5 88 THR A N 1
ATOM 662 C CA . THR A 1 88 ? 4.117 -13.234 -3.836 1 97.5 88 THR A CA 1
ATOM 663 C C . THR A 1 88 ? 4.855 -14.227 -2.943 1 97.5 88 THR A C 1
ATOM 665 O O . THR A 1 88 ? 4.848 -15.43 -3.205 1 97.5 88 THR A O 1
ATOM 668 N N . HIS A 1 89 ? 5.48 -13.734 -1.862 1 97.19 89 HIS A N 1
ATOM 669 C CA . HIS A 1 89 ? 6.234 -14.602 -0.964 1 97.19 89 HIS A CA 1
ATOM 670 C C . HIS A 1 89 ? 5.309 -15.555 -0.214 1 97.19 89 HIS A C 1
ATOM 672 O O . HIS A 1 89 ? 5.645 -16.719 -0.015 1 97.19 89 HIS A O 1
ATOM 678 N N . VAL A 1 90 ? 4.16 -15.07 0.166 1 96.81 90 VAL A N 1
ATOM 679 C CA . VAL A 1 90 ? 3.186 -15.93 0.834 1 96.81 90 VAL A CA 1
ATOM 680 C C . VAL A 1 90 ? 2.754 -17.047 -0.106 1 96.81 90 VAL A C 1
ATOM 682 O O . VAL A 1 90 ? 2.736 -18.219 0.283 1 96.81 90 VAL A O 1
ATOM 685 N N . ARG A 1 91 ? 2.432 -16.688 -1.3 1 96.06 91 ARG A N 1
ATOM 686 C CA . ARG A 1 91 ? 1.962 -17.656 -2.273 1 96.06 91 ARG A CA 1
ATOM 687 C C . ARG A 1 91 ? 3.033 -18.703 -2.557 1 96.06 91 ARG A C 1
ATOM 689 O O . ARG A 1 91 ? 2.723 -19.891 -2.74 1 96.06 91 ARG A O 1
ATOM 696 N N . ALA A 1 92 ? 4.254 -18.312 -2.617 1 95 92 ALA A N 1
ATOM 697 C CA . ALA A 1 92 ? 5.379 -19.188 -2.949 1 95 92 ALA A CA 1
ATOM 698 C C . ALA A 1 92 ? 5.824 -19.984 -1.731 1 95 92 ALA A C 1
ATOM 700 O O . ALA A 1 92 ? 6.723 -20.828 -1.829 1 95 92 ALA A O 1
ATOM 701 N N . GLY A 1 93 ? 5.207 -19.734 -0.586 1 94.38 93 GLY A N 1
ATOM 702 C CA . GLY A 1 93 ? 5.59 -20.422 0.63 1 94.38 93 GLY A CA 1
ATOM 703 C C . GLY A 1 93 ? 6.93 -19.969 1.179 1 94.38 93 GLY A C 1
ATOM 704 O O . GLY A 1 93 ? 7.66 -20.766 1.777 1 94.38 93 GLY A O 1
ATOM 705 N N . GLU A 1 94 ? 7.297 -18.734 0.934 1 95.31 94 GLU A N 1
ATOM 706 C CA . GLU A 1 94 ? 8.562 -18.156 1.377 1 95.31 94 GLU A CA 1
ATOM 707 C C . GLU A 1 94 ? 8.352 -17.172 2.525 1 95.31 94 GLU A C 1
ATOM 709 O O . GLU A 1 94 ? 7.219 -16.766 2.803 1 95.31 94 GLU A O 1
ATOM 714 N N . ALA A 1 95 ? 9.547 -16.875 3.225 1 96.62 95 ALA A N 1
ATOM 715 C CA . ALA A 1 95 ? 9.484 -15.836 4.258 1 96.62 95 ALA A CA 1
ATOM 716 C C . ALA A 1 95 ? 8.969 -14.523 3.682 1 96.62 95 ALA A C 1
ATOM 718 O O . ALA A 1 95 ? 9.359 -14.117 2.588 1 96.62 95 ALA A O 1
ATOM 719 N N . PHE A 1 96 ? 8.039 -13.922 4.426 1 97.44 96 PHE A N 1
ATOM 720 C CA . PHE A 1 96 ? 7.387 -12.758 3.84 1 97.44 96 PHE A CA 1
ATOM 721 C C . PHE A 1 96 ? 7.477 -11.555 4.777 1 97.44 96 PHE A C 1
ATOM 723 O O . PHE A 1 96 ? 6.871 -10.516 4.52 1 97.44 96 PHE A O 1
ATOM 730 N N . LEU A 1 97 ? 8.297 -11.547 5.797 1 98.25 97 LEU A N 1
ATOM 731 C CA . LEU A 1 97 ? 8.32 -10.492 6.801 1 98.25 97 LEU A CA 1
ATOM 732 C C . LEU A 1 97 ? 9.148 -9.305 6.312 1 98.25 97 LEU A C 1
ATOM 734 O O . LEU A 1 97 ? 8.898 -8.164 6.715 1 98.25 97 LEU A O 1
ATOM 738 N N . ILE A 1 98 ? 10.094 -9.555 5.449 1 98 98 ILE A N 1
ATOM 739 C CA . ILE A 1 98 ? 11.016 -8.5 5.047 1 98 98 ILE A CA 1
ATOM 740 C C . ILE A 1 98 ? 10.25 -7.383 4.344 1 98 98 ILE A C 1
ATOM 742 O O . ILE A 1 98 ? 10.367 -6.215 4.715 1 98 98 ILE A O 1
ATOM 746 N N . PRO A 1 99 ? 9.438 -7.695 3.305 1 98.75 99 PRO A N 1
ATOM 747 C CA . PRO A 1 99 ? 8.703 -6.59 2.676 1 98.75 99 PRO A CA 1
ATOM 748 C C . PRO A 1 99 ? 7.789 -5.855 3.652 1 98.75 99 PRO A C 1
ATOM 750 O O . PRO A 1 99 ? 7.609 -4.641 3.537 1 98.75 99 PRO A O 1
ATOM 753 N N . ILE A 1 100 ? 7.242 -6.488 4.609 1 98.88 100 ILE A N 1
ATOM 754 C CA . ILE A 1 100 ? 6.375 -5.863 5.602 1 98.88 100 ILE A CA 1
ATOM 755 C C . ILE A 1 100 ? 7.188 -4.898 6.465 1 98.88 100 ILE A C 1
ATOM 757 O O . ILE A 1 100 ? 6.789 -3.752 6.672 1 98.88 100 ILE A O 1
ATOM 761 N N . ILE A 1 101 ? 8.305 -5.391 6.926 1 98.81 101 ILE A N 1
ATOM 762 C CA . ILE A 1 101 ? 9.18 -4.578 7.77 1 98.81 101 ILE A CA 1
ATOM 763 C C . ILE A 1 101 ? 9.641 -3.346 6.996 1 98.81 101 ILE A C 1
ATOM 765 O O . ILE A 1 101 ? 9.609 -2.229 7.516 1 98.81 101 ILE A O 1
ATOM 769 N N . ILE A 1 102 ? 10.016 -3.537 5.746 1 98.88 102 ILE A N 1
ATOM 770 C CA . ILE A 1 102 ? 10.461 -2.42 4.926 1 98.88 102 ILE A CA 1
ATOM 771 C C . ILE A 1 102 ? 9.336 -1.396 4.785 1 98.88 102 ILE A C 1
ATOM 773 O O . ILE A 1 102 ? 9.57 -0.19 4.883 1 98.88 102 ILE A O 1
ATOM 777 N N . GLY A 1 103 ? 8.133 -1.855 4.531 1 98.88 103 GLY A N 1
ATOM 778 C CA . GLY A 1 103 ? 6.992 -0.956 4.426 1 98.88 103 GLY A CA 1
ATOM 779 C C . GLY A 1 103 ? 6.754 -0.144 5.684 1 98.88 103 GLY A C 1
ATOM 780 O O . GLY A 1 103 ? 6.57 1.072 5.621 1 98.88 103 GLY A O 1
ATOM 781 N N . VAL A 1 104 ? 6.785 -0.794 6.832 1 98.88 104 VAL A N 1
ATOM 782 C CA . VAL A 1 104 ? 6.574 -0.127 8.109 1 98.88 104 VAL A CA 1
ATOM 783 C C . VAL A 1 104 ? 7.684 0.897 8.352 1 98.88 104 VAL A C 1
ATOM 785 O O . VAL A 1 104 ? 7.406 2.051 8.695 1 98.88 104 VAL A O 1
ATOM 788 N N . VAL A 1 105 ? 8.891 0.522 8.102 1 98.88 105 VAL A N 1
ATOM 789 C CA . VAL A 1 105 ? 10.031 1.407 8.328 1 98.88 105 VAL A CA 1
ATOM 790 C C . VAL A 1 105 ? 9.961 2.592 7.363 1 98.88 105 VAL A C 1
ATOM 792 O O . VAL A 1 105 ? 10.328 3.713 7.723 1 98.88 105 VAL A O 1
ATOM 795 N N . ALA A 1 106 ? 9.492 2.357 6.164 1 98.88 106 ALA A N 1
ATOM 796 C CA . ALA A 1 106 ? 9.383 3.445 5.195 1 98.88 106 ALA A CA 1
ATOM 797 C C . ALA A 1 106 ? 8.398 4.508 5.68 1 98.88 106 ALA A C 1
ATOM 799 O O . ALA A 1 106 ? 8.664 5.707 5.559 1 98.88 106 ALA A O 1
ATOM 800 N N . TRP A 1 107 ? 7.316 4.082 6.188 1 98.75 107 TRP A N 1
ATOM 801 C CA . TRP A 1 107 ? 6.336 5.055 6.664 1 98.75 107 TRP A CA 1
ATOM 802 C C . TRP A 1 107 ? 6.828 5.746 7.93 1 98.75 107 TRP A C 1
ATOM 804 O O . TRP A 1 107 ? 6.559 6.93 8.141 1 98.75 107 TRP A O 1
ATOM 814 N N . ILE A 1 108 ? 7.543 5.008 8.781 1 98.62 108 ILE A N 1
ATOM 815 C CA . ILE A 1 108 ? 8.172 5.633 9.945 1 98.62 108 ILE A CA 1
ATOM 816 C C . ILE A 1 108 ? 9.195 6.668 9.484 1 98.62 108 ILE A C 1
ATOM 818 O O . ILE A 1 108 ? 9.227 7.789 9.992 1 98.62 108 ILE A O 1
ATOM 822 N N . ALA A 1 109 ? 10.016 6.289 8.539 1 98.81 109 ALA A N 1
ATOM 823 C CA . ALA A 1 109 ? 11.008 7.207 7.992 1 98.81 109 ALA A CA 1
ATOM 824 C C . ALA A 1 109 ? 10.352 8.477 7.461 1 98.81 109 ALA A C 1
ATOM 826 O O . ALA A 1 109 ? 10.812 9.586 7.742 1 98.81 109 ALA A O 1
ATOM 827 N N . LEU A 1 110 ? 9.312 8.297 6.746 1 98.31 110 LEU A N 1
ATOM 828 C CA . LEU A 1 110 ? 8.602 9.453 6.203 1 98.31 110 LEU A CA 1
ATOM 829 C C . LEU A 1 110 ? 8.055 10.328 7.324 1 98.31 110 LEU A C 1
ATOM 831 O O . LEU A 1 110 ? 8.172 11.555 7.277 1 98.31 110 LEU A O 1
ATOM 835 N N . GLY A 1 111 ? 7.461 9.742 8.32 1 97.06 111 GLY A N 1
ATOM 836 C CA . GLY A 1 111 ? 6.93 10.492 9.445 1 97.06 111 GLY A CA 1
ATOM 837 C C . GLY A 1 111 ? 7.996 11.258 10.203 1 97.06 111 GLY A C 1
ATOM 838 O O . GLY A 1 111 ? 7.719 12.32 10.773 1 97.06 111 GLY A O 1
ATOM 839 N N . LEU A 1 112 ? 9.188 10.68 10.258 1 97.56 112 LEU A N 1
ATOM 840 C CA . LEU A 1 112 ? 10.289 11.336 10.953 1 97.56 112 LEU A CA 1
ATOM 841 C C . LEU A 1 112 ? 10.773 12.555 10.18 1 97.56 112 LEU A C 1
ATOM 843 O O . LEU A 1 112 ? 11.133 13.57 10.781 1 97.56 112 LEU A O 1
ATOM 847 N N . ARG A 1 113 ? 10.727 12.477 8.898 1 95.44 113 ARG A N 1
ATOM 848 C CA . ARG A 1 113 ? 11.25 13.617 8.156 1 95.44 113 ARG A CA 1
ATOM 849 C C . ARG A 1 113 ? 10.133 14.57 7.758 1 95.44 113 ARG A C 1
ATOM 851 O O . ARG A 1 113 ? 10.398 15.703 7.34 1 95.44 113 ARG A O 1
ATOM 858 N N . GLN A 1 114 ? 8.938 14.086 7.836 1 94.62 114 GLN A N 1
ATOM 859 C CA . GLN A 1 114 ? 7.734 14.891 7.645 1 94.62 114 GLN A CA 1
ATOM 860 C C . GLN A 1 114 ? 6.738 14.656 8.781 1 94.62 114 GLN A C 1
ATOM 862 O O . GLN A 1 114 ? 5.781 13.898 8.625 1 94.62 114 GLN A O 1
ATOM 867 N N . PRO A 1 115 ? 6.844 15.352 9.805 1 93.75 115 PRO A N 1
ATOM 868 C CA . PRO A 1 115 ? 6.121 15.047 11.047 1 93.75 115 PRO A CA 1
ATOM 869 C C . PRO A 1 115 ? 4.605 15.141 10.875 1 93.75 115 PRO A C 1
ATOM 871 O O . PRO A 1 115 ? 3.857 14.531 11.648 1 93.75 115 PRO A O 1
ATOM 874 N N . ASP A 1 116 ? 4.113 15.844 9.891 1 92.56 116 ASP A N 1
ATOM 875 C CA . ASP A 1 116 ? 2.678 15.93 9.648 1 92.56 116 ASP A CA 1
ATOM 876 C C . ASP A 1 116 ? 2.086 14.555 9.359 1 92.56 116 ASP A C 1
ATOM 878 O O . ASP A 1 116 ? 0.898 14.32 9.602 1 92.56 116 ASP A O 1
ATOM 882 N N . VAL A 1 117 ? 2.883 13.695 8.883 1 95.44 117 VAL A N 1
ATOM 883 C C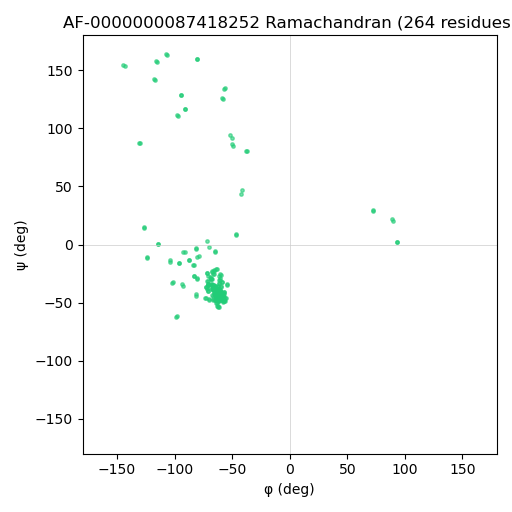A . VAL A 1 117 ? 2.447 12.328 8.625 1 95.44 117 VAL A CA 1
ATOM 884 C C . VAL A 1 117 ? 2.057 11.656 9.938 1 95.44 117 VAL A C 1
ATOM 886 O O . VAL A 1 117 ? 1.02 10.992 10.016 1 95.44 117 VAL A O 1
ATOM 889 N N . PHE A 1 118 ? 2.85 11.859 10.938 1 94.44 118 PHE A N 1
ATOM 890 C CA . PHE A 1 118 ? 2.547 11.258 12.234 1 94.44 118 PHE A CA 1
ATOM 891 C C . PHE A 1 118 ? 1.307 11.898 12.844 1 94.44 118 PHE A C 1
ATOM 893 O O . PHE A 1 118 ? 0.545 11.234 13.547 1 94.44 118 PHE A O 1
ATOM 900 N N . ARG A 1 119 ? 1.085 13.102 12.523 1 90.5 119 ARG A N 1
ATOM 901 C CA . ARG A 1 119 ? -0.119 13.758 13.016 1 90.5 119 ARG A CA 1
ATOM 902 C C . ARG A 1 119 ? -1.375 13.094 12.469 1 90.5 119 ARG A C 1
ATOM 904 O O . ARG A 1 119 ? -2.361 12.922 13.188 1 90.5 119 ARG A O 1
ATOM 911 N N . LEU A 1 120 ? -1.312 12.742 11.227 1 91.19 120 LEU A N 1
ATOM 912 C CA . LEU A 1 120 ? -2.441 12.055 10.609 1 91.19 120 LEU A CA 1
ATOM 913 C C . LEU A 1 120 ? -2.631 10.672 11.227 1 91.19 120 LEU A C 1
ATOM 915 O O . LEU A 1 120 ? -3.764 10.211 11.391 1 91.19 120 LEU A O 1
ATOM 919 N N . ALA A 1 121 ? -1.548 10.055 11.562 1 91.31 121 ALA A N 1
ATOM 920 C CA . ALA A 1 121 ? -1.587 8.672 12.031 1 91.31 121 ALA A CA 1
ATOM 921 C C . ALA A 1 121 ? -1.988 8.602 13.5 1 91.31 121 ALA A C 1
ATOM 923 O O . ALA A 1 121 ? -2.623 7.641 13.93 1 91.31 121 ALA A O 1
ATOM 924 N N . PHE A 1 122 ? -1.682 9.578 14.234 1 86.31 122 PHE A N 1
ATOM 925 C CA . PHE A 1 122 ? -1.818 9.414 15.672 1 86.31 122 PHE A CA 1
ATOM 926 C C . PHE A 1 122 ? -2.725 10.484 16.266 1 86.31 122 PHE A C 1
ATOM 928 O O . PHE A 1 122 ? -3.059 10.445 17.438 1 86.31 122 PHE A O 1
ATOM 935 N N . SER A 1 123 ? -3.1 11.523 15.539 1 75.88 123 SER A N 1
ATOM 936 C CA . SER A 1 123 ? -3.992 12.531 16.094 1 75.88 123 SER A CA 1
ATOM 937 C C . SER A 1 123 ? -5.438 12.281 15.68 1 75.88 123 SER A C 1
ATOM 939 O O . SER A 1 123 ? -5.695 11.766 14.586 1 75.88 123 SER A O 1
ATOM 941 N N . SER A 1 124 ? -6.309 11.898 16.578 1 63.34 124 SER A N 1
ATOM 942 C CA . SER A 1 124 ? -7.73 11.664 16.344 1 63.34 124 SER A CA 1
ATOM 943 C C . SER A 1 124 ? -8.375 12.836 15.609 1 63.34 124 SER A C 1
ATOM 945 O O . SER A 1 124 ? -8.234 13.984 16.031 1 63.34 124 SER A O 1
ATOM 947 N N . SER A 1 125 ? -8.281 12.836 14.273 1 55.25 125 SER A N 1
ATOM 948 C CA . SER A 1 125 ? -8.922 13.906 13.516 1 55.25 125 SER A CA 1
ATOM 949 C C . SER A 1 125 ? -10.297 14.242 14.086 1 55.25 125 SER A C 1
ATOM 951 O O . SER A 1 125 ? -11.281 13.555 13.797 1 55.25 125 SER A O 1
ATOM 953 N N . THR A 1 126 ? -10.445 14.398 15.32 1 48.59 126 THR A N 1
ATOM 954 C CA . THR A 1 126 ? -11.711 14.844 15.891 1 48.59 126 THR A CA 1
ATOM 955 C C . THR A 1 126 ? -12.211 16.094 15.18 1 48.59 126 THR A C 1
ATOM 957 O O . THR A 1 126 ? -11.492 17.094 15.086 1 48.59 126 THR A O 1
ATOM 960 N N . SER A 1 127 ? -12.977 16 14.211 1 49.03 127 SER A N 1
ATOM 961 C CA . SER A 1 127 ? -13.766 17.094 13.641 1 49.03 127 SER A CA 1
ATOM 962 C C . SER A 1 127 ? -14.305 18.016 14.734 1 49.03 127 SER A C 1
ATOM 964 O O . SER A 1 127 ? -15.148 17.609 15.531 1 49.03 127 SER A O 1
ATOM 966 N N . SER A 1 128 ? -13.508 18.938 15.25 1 45.12 128 SER A N 1
ATOM 967 C CA . SER A 1 128 ? -13.914 20.016 16.141 1 45.12 128 SER A CA 1
ATOM 968 C C . SER A 1 128 ? -15.164 20.719 15.633 1 45.12 128 SER A C 1
ATOM 970 O O . SER A 1 128 ? -15.453 21.844 16.031 1 45.12 128 SER A O 1
ATOM 972 N N . GLU A 1 129 ? -15.789 20.281 14.688 1 46.12 129 GLU A N 1
ATOM 973 C CA . GLU A 1 129 ? -16.891 21.125 14.242 1 46.12 129 GLU A CA 1
ATOM 974 C C . GLU A 1 129 ? -17.984 21.234 15.312 1 46.12 129 GLU A C 1
ATOM 976 O O . GLU A 1 129 ? -19.031 21.828 15.078 1 46.12 129 GLU A O 1
ATOM 981 N N . ILE A 1 130 ? -17.938 20.547 16.422 1 44.09 130 ILE A N 1
ATOM 982 C CA . ILE A 1 130 ? -19.156 20.734 17.188 1 44.09 130 ILE A CA 1
ATOM 983 C C . ILE A 1 130 ? -19.234 22.172 17.688 1 44.09 130 ILE A C 1
ATOM 985 O O . ILE A 1 130 ? -20.203 22.547 18.359 1 44.09 130 ILE A O 1
ATOM 989 N N . ASP A 1 131 ? -18.094 22.938 17.828 1 42.81 131 ASP A N 1
ATOM 990 C CA . ASP A 1 131 ? -18.203 24.078 18.719 1 42.81 131 ASP A CA 1
ATOM 991 C C . ASP A 1 131 ? -19.047 25.188 18.078 1 42.81 131 ASP A C 1
ATOM 993 O O . ASP A 1 131 ? -19.719 25.953 18.797 1 42.81 131 ASP A O 1
ATOM 997 N N . GLU A 1 132 ? -18.984 25.438 16.75 1 43.62 132 GLU A N 1
ATOM 998 C CA . GLU A 1 132 ? -19.422 26.812 16.453 1 43.62 132 GLU A CA 1
ATOM 999 C C . GLU A 1 132 ? -20.938 26.906 16.422 1 43.62 132 GLU A C 1
ATOM 1001 O O . GLU A 1 132 ? -21.484 27.938 16.031 1 43.62 132 GLU A O 1
ATOM 1006 N N . GLY A 1 133 ? -21.672 25.797 16.438 1 41.34 133 GLY A N 1
ATOM 1007 C CA . GLY A 1 133 ? -23.094 26.094 16.438 1 41.34 133 GLY A CA 1
ATOM 1008 C C . GLY A 1 133 ? -23.578 26.656 17.766 1 41.34 133 GLY A C 1
ATOM 1009 O O . GLY A 1 133 ? -24.781 26.766 17.984 1 41.34 133 GLY A O 1
ATOM 1010 N N . ARG A 1 134 ? -22.734 26.906 18.828 1 34.28 134 ARG A N 1
ATOM 1011 C CA . ARG A 1 134 ? -23.422 27.625 19.891 1 34.28 134 ARG A CA 1
ATOM 1012 C C . ARG A 1 134 ? -23.453 29.125 19.594 1 34.28 134 ARG A C 1
ATOM 1014 O O . ARG A 1 134 ? -22.484 29.672 19.062 1 34.28 134 ARG A O 1
ATOM 1021 N N . MET B 1 1 ? -18.547 27.906 3.195 1 43.94 1 MET B N 1
ATOM 1022 C CA . MET B 1 1 ? -18.844 27.078 4.367 1 43.94 1 MET B CA 1
ATOM 1023 C C . MET B 1 1 ? -19.219 25.672 3.959 1 43.94 1 MET B C 1
ATOM 1025 O O . MET B 1 1 ? -18.812 24.703 4.605 1 43.94 1 MET B O 1
ATOM 1029 N N . ASN B 1 2 ? -20.359 25.531 2.77 1 62.09 2 ASN B N 1
ATOM 1030 C CA . ASN B 1 2 ? -21.172 24.484 2.154 1 62.09 2 ASN B CA 1
ATOM 1031 C C . ASN B 1 2 ? -20.297 23.5 1.366 1 62.09 2 ASN B C 1
ATOM 1033 O O . ASN B 1 2 ? -20.578 22.297 1.343 1 62.09 2 ASN B O 1
ATOM 1037 N N . GLY B 1 3 ? -19.219 23.891 0.839 1 70.25 3 GLY B N 1
ATOM 1038 C CA . GLY B 1 3 ? -18.328 23.125 -0.011 1 70.25 3 GLY B CA 1
ATOM 1039 C C . GLY B 1 3 ? -17.562 22.047 0.742 1 70.25 3 GLY B C 1
ATOM 1040 O O . GLY B 1 3 ? -17.484 20.906 0.287 1 70.25 3 GLY B O 1
ATOM 1041 N N . SER B 1 4 ? -17.266 22.547 1.927 1 83.75 4 SER B N 1
ATOM 1042 C CA . SER B 1 4 ? -16.5 21.625 2.756 1 83.75 4 SER B CA 1
ATOM 1043 C C . SER B 1 4 ? -17.375 20.469 3.24 1 83.75 4 SER B C 1
ATOM 1045 O O . SER B 1 4 ? -16.922 19.312 3.266 1 83.75 4 SER B O 1
ATOM 1047 N N . LYS B 1 5 ? -18.641 20.812 3.404 1 90.88 5 LYS B N 1
ATOM 1048 C CA . LYS B 1 5 ? -19.547 19.766 3.857 1 90.88 5 LYS B CA 1
ATOM 1049 C C . LYS B 1 5 ? -19.844 18.766 2.738 1 90.88 5 LYS B C 1
ATOM 1051 O O . LYS B 1 5 ? -19.875 17.562 2.967 1 90.88 5 LYS B O 1
ATOM 1056 N N . LYS B 1 6 ? -20.125 19.266 1.584 1 95.38 6 LYS B N 1
ATOM 1057 C CA . LYS B 1 6 ? -20.391 18.406 0.437 1 95.38 6 LYS B CA 1
ATOM 1058 C C . LYS B 1 6 ? -19.203 17.484 0.151 1 95.38 6 LYS B C 1
ATOM 1060 O O . LYS B 1 6 ? -19.391 16.312 -0.166 1 95.38 6 LYS B O 1
ATOM 1065 N N . LEU B 1 7 ? -18.062 18 0.193 1 95.88 7 LEU B N 1
ATOM 1066 C CA . LEU B 1 7 ? -16.859 17.219 -0.048 1 95.88 7 LEU B CA 1
ATOM 1067 C C . LEU B 1 7 ? -16.703 16.125 1.015 1 95.88 7 LEU B C 1
ATOM 1069 O O . LEU B 1 7 ? -16.359 14.992 0.698 1 95.88 7 LEU B O 1
ATOM 1073 N N . ARG B 1 8 ? -16.969 16.5 2.234 1 96.75 8 ARG B N 1
ATOM 1074 C CA . ARG B 1 8 ? -16.859 15.523 3.312 1 96.75 8 ARG B CA 1
ATOM 1075 C C . ARG B 1 8 ? -17.906 14.414 3.146 1 96.75 8 ARG B C 1
ATOM 1077 O O . ARG B 1 8 ? -17.594 13.234 3.354 1 96.75 8 ARG B O 1
ATOM 1084 N N . ILE B 1 9 ? -19.094 14.773 2.781 1 97.81 9 ILE B N 1
ATOM 1085 C CA . ILE B 1 9 ? -20.156 13.797 2.545 1 97.81 9 ILE B CA 1
ATOM 1086 C C . ILE B 1 9 ? -19.75 12.867 1.402 1 97.81 9 ILE B C 1
ATOM 1088 O O . ILE B 1 9 ? -19.922 11.648 1.493 1 97.81 9 ILE B O 1
ATOM 1092 N N . THR B 1 10 ? -19.266 13.438 0.337 1 98.25 10 THR B N 1
ATOM 1093 C CA . THR B 1 10 ? -18.797 12.633 -0.784 1 98.25 10 THR B CA 1
ATOM 1094 C C . THR B 1 10 ? -17.719 11.648 -0.331 1 98.25 10 THR B C 1
ATOM 1096 O O . THR B 1 10 ? -17.734 10.484 -0.716 1 98.25 10 THR B O 1
ATOM 1099 N N . GLY B 1 11 ? -16.797 12.125 0.51 1 98.44 11 GLY B N 1
ATOM 1100 C CA . GLY B 1 11 ? -15.758 11.25 1.046 1 98.44 11 GLY B CA 1
ATOM 1101 C C . GLY B 1 11 ? -16.312 10.086 1.835 1 98.44 11 GLY B C 1
ATOM 1102 O O . GLY B 1 11 ? -15.859 8.953 1.685 1 98.44 11 GLY B O 1
ATOM 1103 N N . TRP B 1 12 ? -17.312 10.367 2.604 1 98.56 12 TRP B N 1
ATOM 1104 C CA . TRP B 1 12 ? -17.922 9.312 3.414 1 98.56 12 TRP B CA 1
ATOM 1105 C C . TRP B 1 12 ? -18.703 8.336 2.543 1 98.56 12 TRP B C 1
ATOM 1107 O O . TRP B 1 12 ? -18.672 7.129 2.779 1 98.56 12 TRP B O 1
ATOM 1117 N N . VAL B 1 13 ? -19.375 8.836 1.592 1 98.75 13 VAL B N 1
ATOM 1118 C CA . VAL B 1 13 ? -20.141 7.973 0.699 1 98.75 13 VAL B CA 1
ATOM 1119 C C . VAL B 1 13 ? -19.188 7.039 -0.054 1 98.75 13 VAL B C 1
ATOM 1121 O O . VAL B 1 13 ? -19.422 5.832 -0.128 1 98.75 13 VAL B O 1
ATOM 1124 N N . LEU B 1 14 ? -18.156 7.598 -0.596 1 98.81 14 LEU B N 1
ATOM 1125 C CA . LEU B 1 14 ? -17.172 6.781 -1.303 1 98.81 14 LEU B CA 1
ATOM 1126 C C . LEU B 1 14 ? -16.547 5.754 -0.366 1 98.81 14 LEU B C 1
ATOM 1128 O O . LEU B 1 14 ? -16.359 4.598 -0.746 1 98.81 14 LEU B O 1
ATOM 1132 N N . SER B 1 15 ? -16.234 6.195 0.836 1 98.88 15 SER B N 1
ATOM 1133 C CA . SER B 1 15 ? -15.633 5.293 1.812 1 98.88 15 SER B CA 1
ATOM 1134 C C . SER B 1 15 ? -16.562 4.129 2.133 1 98.88 15 SER B C 1
ATOM 1136 O O . SER B 1 15 ? -16.125 2.979 2.209 1 98.88 15 SER B O 1
ATOM 1138 N N . LEU B 1 16 ? -17.781 4.465 2.279 1 98.88 16 LEU B N 1
ATOM 1139 C CA . LEU B 1 16 ? -18.766 3.434 2.584 1 98.88 16 LEU B CA 1
ATOM 1140 C C . LEU B 1 16 ? -18.938 2.479 1.408 1 98.88 16 LEU B C 1
ATOM 1142 O O . LEU B 1 16 ? -19 1.26 1.596 1 98.88 16 LEU B O 1
ATOM 1146 N N . LEU B 1 17 ? -19.031 3.01 0.263 1 98.88 17 LEU B N 1
ATOM 1147 C CA . LEU B 1 17 ? -19.188 2.184 -0.928 1 98.88 17 LEU B CA 1
ATOM 1148 C C . LEU B 1 17 ? -18.016 1.234 -1.102 1 98.88 17 LEU B C 1
ATOM 1150 O O . LEU B 1 17 ? -18.203 0.049 -1.384 1 98.88 17 LEU B O 1
ATOM 1154 N N . ILE B 1 18 ? -16.844 1.734 -0.935 1 98.88 18 ILE B N 1
ATOM 1155 C CA . ILE B 1 18 ? -15.633 0.925 -1.071 1 98.88 18 ILE B CA 1
ATOM 1156 C C . ILE B 1 18 ? -15.633 -0.18 -0.017 1 98.88 18 ILE B C 1
ATOM 1158 O O . ILE B 1 18 ? -15.375 -1.346 -0.331 1 98.88 18 ILE B O 1
ATOM 1162 N N . SER B 1 19 ? -15.891 0.195 1.201 1 98.88 19 SER B N 1
ATOM 1163 C CA . SER B 1 19 ? -15.867 -0.775 2.291 1 98.88 19 SER B CA 1
ATOM 1164 C C . SER B 1 19 ? -16.922 -1.859 2.09 1 98.88 19 SER B C 1
ATOM 1166 O O . SER B 1 19 ? -16.656 -3.043 2.301 1 98.88 19 SER B O 1
ATOM 1168 N N . LEU B 1 20 ? -18.094 -1.465 1.647 1 98.69 20 LEU B N 1
ATOM 1169 C CA . LEU B 1 20 ? -19.141 -2.441 1.38 1 98.69 20 LEU B CA 1
ATOM 1170 C C . LEU B 1 20 ? -18.75 -3.367 0.235 1 98.69 20 LEU B C 1
ATOM 1172 O O . LEU B 1 20 ? -19.016 -4.57 0.287 1 98.69 20 LEU B O 1
ATOM 1176 N N . PHE B 1 21 ? -18.203 -2.822 -0.8 1 98.69 21 PHE B N 1
ATOM 1177 C CA . PHE B 1 21 ? -17.719 -3.643 -1.902 1 98.69 21 PHE B CA 1
ATOM 1178 C C . PHE B 1 21 ? -16.703 -4.664 -1.41 1 98.69 21 PHE B C 1
ATOM 1180 O O . PHE B 1 21 ? -16.797 -5.852 -1.735 1 98.69 21 PHE B O 1
ATOM 1187 N N . LEU B 1 22 ? -15.695 -4.207 -0.607 1 98.75 22 LEU B N 1
ATOM 1188 C CA . LEU B 1 22 ? -14.641 -5.082 -0.111 1 98.75 22 LEU B CA 1
ATOM 1189 C C . LEU B 1 22 ? -15.219 -6.188 0.767 1 98.75 22 LEU B C 1
ATOM 1191 O O . LEU B 1 22 ? -14.773 -7.336 0.702 1 98.75 22 LEU B O 1
ATOM 1195 N N . ILE B 1 23 ? -16.188 -5.887 1.555 1 98.62 23 ILE B N 1
ATOM 1196 C CA . ILE B 1 23 ? -16.734 -6.844 2.512 1 98.62 23 ILE B CA 1
ATOM 1197 C C . ILE B 1 23 ? -17.719 -7.781 1.807 1 98.62 23 ILE B C 1
ATOM 1199 O O . ILE B 1 23 ? -17.609 -9 1.93 1 98.62 23 ILE B O 1
ATOM 1203 N N . PHE B 1 24 ? -18.609 -7.281 0.918 1 97.62 24 PHE B N 1
ATOM 1204 C CA . PHE B 1 24 ? -19.734 -8.078 0.428 1 97.62 24 PHE B CA 1
ATOM 1205 C C . PHE B 1 24 ? -19.453 -8.602 -0.974 1 97.62 24 PHE B C 1
ATOM 1207 O O . PHE B 1 24 ? -19.922 -9.68 -1.348 1 97.62 24 PHE B O 1
ATOM 1214 N N . ALA B 1 25 ? -18.75 -7.871 -1.767 1 95.75 25 ALA B N 1
ATOM 1215 C CA . ALA B 1 25 ? -18.484 -8.328 -3.129 1 95.75 25 ALA B CA 1
ATOM 1216 C C . ALA B 1 25 ? -17.172 -9.094 -3.207 1 95.75 25 ALA B C 1
ATOM 1218 O O . ALA B 1 25 ? -17.031 -10.047 -3.975 1 95.75 25 ALA B O 1
ATOM 1219 N N . SER B 1 26 ? -16.219 -8.688 -2.445 1 96.44 26 SER B N 1
ATOM 1220 C CA . SER B 1 26 ? -14.891 -9.305 -2.527 1 96.44 26 SER B CA 1
ATOM 1221 C C . SER B 1 26 ? -14.703 -10.367 -1.449 1 96.44 26 SER B C 1
ATOM 1223 O O . SER B 1 26 ? -14.664 -11.562 -1.749 1 96.44 26 SER B O 1
ATOM 1225 N N . ALA B 1 27 ? -14.766 -10.016 -0.174 1 97.88 27 ALA B N 1
ATOM 1226 C CA . ALA B 1 27 ? -14.469 -10.914 0.935 1 97.88 27 ALA B CA 1
ATOM 1227 C C . ALA B 1 27 ? -15.523 -12.008 1.048 1 97.88 27 ALA B C 1
ATOM 1229 O O . ALA B 1 27 ? -15.211 -13.148 1.399 1 97.88 27 ALA B O 1
ATOM 1230 N N . SER B 1 28 ? -16.734 -11.734 0.746 1 96.88 28 SER B N 1
ATOM 1231 C CA . SER B 1 28 ? -17.812 -12.711 0.909 1 96.88 28 SER B CA 1
ATOM 1232 C C . SER B 1 28 ? -17.562 -13.961 0.07 1 96.88 28 SER B C 1
ATOM 1234 O O . SER B 1 28 ? -17.875 -15.07 0.494 1 96.88 28 SER B O 1
ATOM 1236 N N . GLY B 1 29 ? -16.984 -13.742 -1.109 1 95.75 29 GLY B N 1
ATOM 1237 C CA . GLY B 1 29 ? -16.672 -14.883 -1.96 1 95.75 29 GLY B CA 1
ATOM 1238 C C . GLY B 1 29 ? -15.609 -15.797 -1.376 1 95.75 29 GLY B C 1
ATOM 1239 O O . GLY B 1 29 ? -15.5 -16.953 -1.771 1 95.75 29 GLY B O 1
ATOM 1240 N N . LYS B 1 30 ? -14.805 -15.289 -0.479 1 97.38 30 LYS B N 1
ATOM 1241 C CA . LYS B 1 30 ? -13.758 -16.078 0.161 1 97.38 30 LYS B CA 1
ATOM 1242 C C . LYS B 1 30 ? -14.305 -16.875 1.339 1 97.38 30 LYS B C 1
ATOM 1244 O O . LYS B 1 30 ? -13.656 -17.812 1.81 1 97.38 30 LYS B O 1
ATOM 1249 N N . PHE B 1 31 ? -15.477 -16.5 1.837 1 97.44 31 PHE B N 1
ATOM 1250 C CA . PHE B 1 31 ? -16.062 -17.125 3.023 1 97.44 31 PHE B CA 1
ATOM 1251 C C . PHE B 1 31 ? -17.188 -18.078 2.641 1 97.44 31 PHE B C 1
ATOM 1253 O O . PHE B 1 31 ? -17.656 -18.859 3.473 1 97.44 31 PHE B O 1
ATOM 1260 N N . THR B 1 32 ? -17.656 -18.016 1.411 1 96.56 32 THR B N 1
ATOM 1261 C CA . THR B 1 32 ? -18.797 -18.828 0.971 1 96.56 32 THR B CA 1
ATOM 1262 C C . THR B 1 32 ? -18.375 -19.812 -0.118 1 96.56 32 THR B C 1
ATOM 1264 O O . THR B 1 32 ? -17.359 -19.594 -0.792 1 96.56 32 THR B O 1
ATOM 1267 N N . GLU B 1 33 ? -19.234 -20.875 -0.197 1 96 33 GLU B N 1
ATOM 1268 C CA . GLU B 1 33 ? -19 -21.844 -1.259 1 96 33 GLU B CA 1
ATOM 1269 C C . GLU B 1 33 ? -19.844 -21.531 -2.492 1 96 33 GLU B C 1
ATOM 1271 O O . GLU B 1 33 ? -21.016 -21.156 -2.375 1 96 33 GLU B O 1
ATOM 1276 N N . TRP B 1 34 ? -19.172 -21.484 -3.584 1 95.19 34 TRP B N 1
ATOM 1277 C CA . TRP B 1 34 ? -19.844 -21.297 -4.863 1 95.19 34 TRP B CA 1
ATOM 1278 C C . TRP B 1 34 ? -19.172 -22.109 -5.961 1 95.19 34 TRP B C 1
ATOM 1280 O O . TRP B 1 34 ? -18.016 -22.516 -5.816 1 95.19 34 TRP B O 1
ATOM 1290 N N . GLU B 1 35 ? -19.953 -22.469 -7.008 1 95.5 35 GLU B N 1
ATOM 1291 C CA . GLU B 1 35 ? -19.422 -23.281 -8.094 1 95.5 35 GLU B CA 1
ATOM 1292 C C . GLU B 1 35 ? -18.219 -22.609 -8.766 1 95.5 35 GLU B C 1
ATOM 1294 O O . GLU B 1 35 ? -18.297 -21.422 -9.109 1 95.5 35 GLU B O 1
ATOM 1299 N N . GLY B 1 36 ? -17.125 -23.297 -8.844 1 95.75 36 GLY B N 1
ATOM 1300 C CA . GLY B 1 36 ? -15.961 -22.781 -9.539 1 95.75 36 GLY B CA 1
ATOM 1301 C C . GLY B 1 36 ? -14.992 -22.062 -8.625 1 95.75 36 GLY B C 1
ATOM 1302 O O . GLY B 1 36 ? -13.93 -21.625 -9.07 1 95.75 36 GLY B O 1
ATOM 1303 N N . LYS B 1 37 ? -15.266 -22.031 -7.383 1 94.81 37 LYS B N 1
ATOM 1304 C CA . LYS B 1 37 ? -14.445 -21.312 -6.418 1 94.81 37 LYS B CA 1
ATOM 1305 C C . LYS B 1 37 ? -13.023 -21.875 -6.367 1 94.81 37 LYS B C 1
ATOM 1307 O O . LYS B 1 37 ? -12.055 -21.141 -6.535 1 94.81 37 LYS B O 1
ATOM 1312 N N . SER B 1 38 ? -12.938 -23.203 -6.148 1 95 38 SER B N 1
ATOM 1313 C CA . SER B 1 38 ? -11.641 -23.844 -6.004 1 95 38 SER B CA 1
ATOM 1314 C C . SER B 1 38 ? -10.797 -23.688 -7.266 1 95 38 SER B C 1
ATOM 1316 O O . SER B 1 38 ? -9.594 -23.406 -7.188 1 95 38 SER B O 1
ATOM 1318 N N . GLU B 1 39 ? -11.461 -23.844 -8.398 1 95 39 GLU B N 1
ATOM 1319 C CA . GLU B 1 39 ? -10.758 -23.703 -9.672 1 95 39 GLU B CA 1
ATOM 1320 C C . GLU B 1 39 ? -10.25 -22.281 -9.867 1 95 39 GLU B C 1
ATOM 1322 O O . GLU B 1 39 ? -9.133 -22.062 -10.336 1 95 39 GLU B O 1
ATOM 1327 N N . MET B 1 40 ? -11.078 -21.312 -9.484 1 93.19 40 MET B N 1
ATOM 1328 C CA . MET B 1 40 ? -10.703 -19.906 -9.641 1 93.19 40 MET B CA 1
ATOM 1329 C C . MET B 1 40 ? -9.492 -19.578 -8.773 1 93.19 40 MET B C 1
ATOM 1331 O O . MET B 1 40 ? -8.516 -19 -9.25 1 93.19 40 MET B O 1
ATOM 1335 N N . PHE B 1 41 ? -9.484 -19.969 -7.508 1 95.19 41 PHE B N 1
ATOM 1336 C CA . PHE B 1 41 ? -8.375 -19.672 -6.602 1 95.19 41 PHE B CA 1
ATOM 1337 C C . PHE B 1 41 ? -7.117 -20.422 -7.031 1 95.19 41 PHE B C 1
ATOM 1339 O O . PHE B 1 41 ? -6.016 -19.891 -6.965 1 95.19 41 PHE B O 1
ATOM 1346 N N . ALA B 1 42 ? -7.301 -21.625 -7.543 1 93.94 42 ALA B N 1
ATOM 1347 C CA . ALA B 1 42 ? -6.164 -22.422 -7.984 1 93.94 42 ALA B CA 1
ATOM 1348 C C . ALA B 1 42 ? -5.48 -21.781 -9.195 1 93.94 42 ALA B C 1
ATOM 1350 O O . ALA B 1 42 ? -4.25 -21.797 -9.289 1 93.94 42 ALA B O 1
ATOM 1351 N N . LYS B 1 43 ? -6.32 -21.25 -10.039 1 92.12 43 LYS B N 1
ATOM 1352 C CA . LYS B 1 43 ? -5.77 -20.578 -11.211 1 92.12 43 LYS B CA 1
ATOM 1353 C C . LYS B 1 43 ? -4.891 -19.391 -10.797 1 92.12 43 LYS B C 1
ATOM 1355 O O . LYS B 1 43 ? -3.896 -19.094 -11.461 1 92.12 43 LYS B O 1
ATOM 1360 N N . MET B 1 44 ? -5.203 -18.875 -9.695 1 93.25 44 MET B N 1
ATOM 1361 C CA . MET B 1 44 ? -4.445 -17.719 -9.203 1 93.25 44 MET B CA 1
ATOM 1362 C C . MET B 1 44 ? -3.297 -18.172 -8.305 1 93.25 44 MET B C 1
ATOM 1364 O O . MET B 1 44 ? -2.52 -17.344 -7.832 1 93.25 44 MET B O 1
ATOM 1368 N N . GLY B 1 45 ? -3.27 -19.406 -8.039 1 93.31 45 GLY B N 1
ATOM 1369 C CA . GLY B 1 45 ? -2.162 -19.953 -7.266 1 93.31 45 GLY B CA 1
ATOM 1370 C C . GLY B 1 45 ? -2.4 -19.906 -5.77 1 93.31 45 GLY B C 1
ATOM 1371 O O . GLY B 1 45 ? -1.453 -19.969 -4.98 1 93.31 45 GLY B O 1
ATOM 1372 N N . TRP B 1 46 ? -3.6 -19.828 -5.438 1 96.44 46 TRP B N 1
ATOM 1373 C CA . TRP B 1 46 ? -3.93 -19.719 -4.02 1 96.44 46 TRP B CA 1
ATOM 1374 C C . TRP B 1 46 ? -4.762 -20.906 -3.559 1 96.44 46 TRP B C 1
ATOM 1376 O O . TRP B 1 46 ? -5.602 -21.406 -4.309 1 96.44 46 TRP B O 1
ATOM 1386 N N . SER B 1 47 ? -4.504 -21.375 -2.342 1 96.31 47 SER B N 1
ATOM 1387 C CA . SER B 1 47 ? -5.418 -22.328 -1.724 1 96.31 47 SER B CA 1
ATOM 1388 C C . SER B 1 47 ? -6.621 -21.625 -1.111 1 96.31 47 SER B C 1
ATOM 1390 O O . SER B 1 47 ? -6.555 -20.438 -0.782 1 96.31 47 SER B O 1
ATOM 1392 N N . GLU B 1 48 ? -7.625 -22.344 -0.922 1 96.44 48 GLU B N 1
ATOM 1393 C CA . GLU B 1 48 ? -8.828 -21.797 -0.306 1 96.44 48 GLU B CA 1
ATOM 1394 C C . GLU B 1 48 ? -8.562 -21.375 1.137 1 96.44 48 GLU B C 1
ATOM 1396 O O . GLU B 1 48 ? -9.102 -20.359 1.602 1 96.44 48 GLU B O 1
ATOM 1401 N N . GLU B 1 49 ? -7.77 -22.141 1.742 1 96.44 49 GLU B N 1
ATOM 1402 C CA . GLU B 1 49 ? -7.457 -21.844 3.137 1 96.44 49 GLU B CA 1
ATOM 1403 C C . GLU B 1 49 ? -6.766 -20.484 3.27 1 96.44 49 GLU B C 1
ATOM 1405 O O . GLU B 1 49 ? -7.129 -19.688 4.129 1 96.44 49 GLU B O 1
ATOM 1410 N N . VAL B 1 50 ? -5.816 -20.25 2.441 1 97.31 50 VAL B N 1
ATOM 1411 C CA . VAL B 1 50 ? -5.098 -18.984 2.484 1 97.31 50 VAL B CA 1
ATOM 1412 C C . VAL B 1 50 ? -6.039 -17.844 2.096 1 97.31 50 VAL B C 1
ATOM 1414 O O . VAL B 1 50 ? -5.992 -16.766 2.689 1 97.31 50 VAL B O 1
ATOM 1417 N N . MET B 1 51 ? -6.891 -18.125 1.183 1 97.75 51 MET B N 1
ATOM 1418 C CA . MET B 1 51 ? -7.809 -17.094 0.711 1 97.75 51 MET B CA 1
ATOM 1419 C C . MET B 1 51 ? -8.781 -16.672 1.813 1 97.75 51 MET B C 1
ATOM 1421 O O . MET B 1 51 ? -9.156 -15.508 1.91 1 97.75 51 MET B O 1
ATOM 1425 N N . VAL B 1 52 ? -9.172 -17.594 2.623 1 97.94 52 VAL B N 1
ATOM 1426 C CA . VAL B 1 52 ? -10.039 -17.266 3.754 1 97.94 52 VAL B CA 1
ATOM 1427 C C . VAL B 1 52 ? -9.297 -16.344 4.723 1 97.94 52 VAL B C 1
ATOM 1429 O O . VAL B 1 52 ? -9.859 -15.367 5.223 1 97.94 52 VAL B O 1
ATOM 1432 N N . LYS B 1 53 ? -8.047 -16.625 5.012 1 98.19 53 L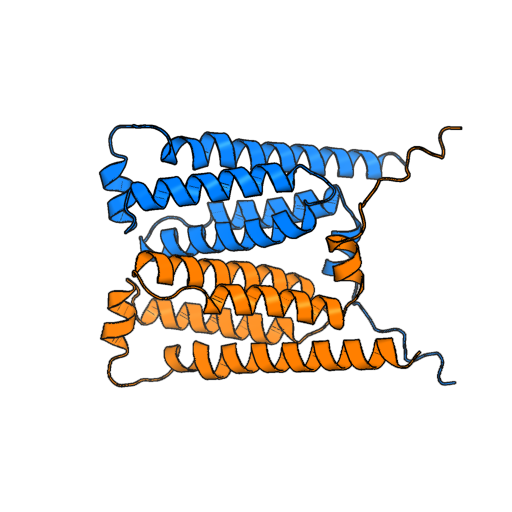YS B N 1
ATOM 1433 C CA . LYS B 1 53 ? -7.238 -15.766 5.879 1 98.19 53 LYS B CA 1
ATOM 1434 C C . LYS B 1 53 ? -7.098 -14.367 5.285 1 98.19 53 LYS B C 1
ATOM 1436 O O . LYS B 1 53 ? -7.176 -13.367 6.008 1 98.19 53 LYS B O 1
ATOM 1441 N N . ILE B 1 54 ? -6.938 -14.297 3.973 1 98.25 54 ILE B N 1
ATOM 1442 C CA . ILE B 1 54 ? -6.84 -13.023 3.275 1 98.25 54 ILE B CA 1
ATOM 1443 C C . ILE B 1 54 ? -8.164 -12.266 3.391 1 98.25 54 ILE B C 1
ATOM 1445 O O . ILE B 1 54 ? -8.172 -11.047 3.574 1 98.25 54 ILE B O 1
ATOM 1449 N N . GLY B 1 55 ? -9.234 -13.016 3.24 1 98.44 55 GLY B N 1
ATOM 1450 C CA . GLY B 1 55 ? -10.547 -12.414 3.428 1 98.44 55 GLY B CA 1
ATOM 1451 C C . GLY B 1 55 ? -10.719 -11.773 4.793 1 98.44 55 GLY B C 1
ATOM 1452 O O . GLY B 1 55 ? -11.305 -10.695 4.906 1 98.44 55 GLY B O 1
ATOM 1453 N N . ILE B 1 56 ? -10.258 -12.375 5.805 1 98.75 56 ILE B N 1
ATOM 1454 C CA . ILE B 1 56 ? -10.344 -11.859 7.164 1 98.75 56 ILE B CA 1
ATOM 1455 C C . ILE B 1 56 ? -9.57 -10.539 7.262 1 98.75 56 ILE B C 1
ATOM 1457 O O . ILE B 1 56 ? -10.078 -9.562 7.812 1 98.75 56 ILE B O 1
ATOM 1461 N N . VAL B 1 57 ? -8.367 -10.523 6.754 1 98.69 57 VAL B N 1
ATOM 1462 C CA . VAL B 1 57 ? -7.547 -9.32 6.738 1 98.69 57 VAL B CA 1
ATOM 1463 C C . VAL B 1 57 ? -8.273 -8.211 5.977 1 98.69 57 VAL B C 1
ATOM 1465 O O . VAL B 1 57 ? -8.312 -7.062 6.43 1 98.69 57 VAL B O 1
ATOM 1468 N N . GLU B 1 58 ? -8.812 -8.578 4.863 1 98.81 58 GLU B N 1
ATOM 1469 C CA . GLU B 1 58 ? -9.547 -7.645 4.016 1 98.81 58 GLU B CA 1
ATOM 1470 C C . GLU B 1 58 ? -10.703 -7 4.773 1 98.81 58 GLU B C 1
ATOM 1472 O O . GLU B 1 58 ? -10.859 -5.777 4.754 1 98.81 58 GLU B O 1
ATOM 1477 N N . VAL B 1 59 ? -11.5 -7.766 5.469 1 98.88 59 VAL B N 1
ATOM 1478 C CA . VAL B 1 59 ? -12.641 -7.254 6.223 1 98.88 59 VAL B CA 1
ATOM 1479 C C . VAL B 1 59 ? -12.148 -6.34 7.344 1 98.88 59 VAL B C 1
ATOM 1481 O O . VAL B 1 59 ? -12.711 -5.266 7.566 1 98.88 59 VAL B O 1
ATOM 1484 N N . ALA B 1 60 ? -11.125 -6.746 8.023 1 98.88 60 ALA B N 1
ATOM 1485 C CA . ALA B 1 60 ? -10.562 -5.922 9.094 1 98.88 60 ALA B CA 1
ATOM 1486 C C . ALA B 1 60 ? -10.133 -4.559 8.562 1 98.88 60 ALA B C 1
ATOM 1488 O O . ALA B 1 60 ? -10.461 -3.525 9.156 1 98.88 60 ALA B O 1
ATOM 1489 N N . ILE B 1 61 ? -9.461 -4.539 7.441 1 98.94 61 ILE B N 1
ATOM 1490 C CA . ILE B 1 61 ? -8.977 -3.297 6.844 1 98.94 61 ILE B CA 1
ATOM 1491 C C . ILE B 1 61 ? -10.164 -2.42 6.449 1 98.94 61 ILE B C 1
ATOM 1493 O O . ILE B 1 61 ? -10.164 -1.212 6.699 1 98.94 61 ILE B O 1
ATOM 1497 N N . ALA B 1 62 ? -11.148 -3.035 5.824 1 98.94 62 ALA B N 1
ATOM 1498 C CA . ALA B 1 62 ? -12.336 -2.301 5.387 1 98.94 62 ALA B CA 1
ATOM 1499 C C . ALA B 1 62 ? -13.047 -1.646 6.566 1 98.94 62 ALA B C 1
ATOM 1501 O O . ALA B 1 62 ? -13.484 -0.497 6.477 1 98.94 62 ALA B O 1
ATOM 1502 N N . VAL B 1 63 ? -13.148 -2.312 7.66 1 98.88 63 VAL B N 1
ATOM 1503 C CA . VAL B 1 63 ? -13.812 -1.793 8.852 1 98.88 63 VAL B CA 1
ATOM 1504 C C . VAL B 1 63 ? -12.977 -0.672 9.461 1 98.88 63 VAL B C 1
ATOM 1506 O O . VAL B 1 63 ? -13.5 0.398 9.781 1 98.88 63 VAL B O 1
ATOM 1509 N N . LEU B 1 64 ? -11.688 -0.882 9.617 1 98.75 64 LEU B N 1
ATOM 1510 C CA . LEU B 1 64 ? -10.797 0.124 10.188 1 98.75 64 LEU B CA 1
ATOM 1511 C C . LEU B 1 64 ? -10.789 1.389 9.336 1 98.75 64 LEU B C 1
ATOM 1513 O O . LEU B 1 64 ? -10.625 2.494 9.859 1 98.75 64 LEU B O 1
ATOM 1517 N N . PHE B 1 65 ? -10.992 1.254 8.047 1 98.75 65 PHE B N 1
ATOM 1518 C CA . PHE B 1 65 ? -10.992 2.381 7.121 1 98.75 65 PHE B CA 1
ATOM 1519 C C . PHE B 1 65 ? -12.172 3.307 7.402 1 98.75 65 PHE B C 1
ATOM 1521 O O . PHE B 1 65 ? -12.102 4.508 7.137 1 98.75 65 PHE B O 1
ATOM 1528 N N . LEU B 1 66 ? -13.227 2.76 7.988 1 98.56 66 LEU B N 1
ATOM 1529 C CA . LEU B 1 66 ? -14.43 3.541 8.25 1 98.56 66 LEU B CA 1
ATOM 1530 C C . LEU B 1 66 ? -14.336 4.246 9.602 1 98.56 66 LEU B C 1
ATOM 1532 O O . LEU B 1 66 ? -15.164 5.102 9.914 1 98.56 66 LEU B O 1
ATOM 1536 N N . ILE B 1 67 ? -13.414 3.883 10.414 1 97.88 67 ILE B N 1
ATOM 1537 C CA . ILE B 1 67 ? -13.203 4.523 11.703 1 97.88 67 ILE B CA 1
ATOM 1538 C C . ILE B 1 67 ? -12.211 5.676 11.555 1 97.88 67 ILE B C 1
ATOM 1540 O O . ILE B 1 67 ? -11.047 5.461 11.219 1 97.88 67 ILE B O 1
ATOM 1544 N N . PRO B 1 68 ? -12.703 6.895 11.82 1 96.25 68 PRO B N 1
ATOM 1545 C CA . PRO B 1 68 ? -11.883 8.078 11.539 1 96.25 68 PRO B CA 1
ATOM 1546 C C . PRO B 1 68 ? -10.516 8.016 12.211 1 96.25 68 PRO B C 1
ATOM 1548 O O . PRO B 1 68 ? -9.508 8.414 11.617 1 96.25 68 PRO B O 1
ATOM 1551 N N . ARG B 1 69 ? -10.414 7.426 13.398 1 94.44 69 ARG B N 1
ATOM 1552 C CA . ARG B 1 69 ? -9.164 7.414 14.148 1 94.44 69 ARG B CA 1
ATOM 1553 C C . ARG B 1 69 ? -8.148 6.477 13.508 1 94.44 69 ARG B C 1
ATOM 1555 O O . ARG B 1 69 ? -6.938 6.66 13.664 1 94.44 69 ARG B O 1
ATOM 1562 N N . THR B 1 70 ? -8.586 5.508 12.773 1 97.69 70 THR B N 1
ATOM 1563 C CA . THR B 1 70 ? -7.688 4.504 12.211 1 97.69 70 THR B CA 1
ATOM 1564 C C . THR B 1 70 ? -7.66 4.598 10.688 1 97.69 70 THR B C 1
ATOM 1566 O O . THR B 1 70 ? -6.93 3.855 10.031 1 97.69 70 THR B O 1
ATOM 1569 N N . ALA B 1 71 ? -8.359 5.488 10.125 1 98.12 71 ALA B N 1
ATOM 1570 C CA . ALA B 1 71 ? -8.617 5.508 8.688 1 98.12 71 ALA B CA 1
ATOM 1571 C C . ALA B 1 71 ? -7.32 5.703 7.906 1 98.12 71 ALA B C 1
ATOM 1573 O O . ALA B 1 71 ? -7.121 5.082 6.859 1 98.12 71 ALA B O 1
ATOM 1574 N N . PHE B 1 72 ? -6.504 6.543 8.43 1 98 72 PHE B N 1
ATOM 1575 C CA . PHE B 1 72 ? -5.262 6.836 7.723 1 98 72 PHE B CA 1
ATOM 1576 C C . PHE B 1 72 ? -4.383 5.594 7.633 1 98 72 PHE B C 1
ATOM 1578 O O . PHE B 1 72 ? -3.938 5.219 6.543 1 98 72 PHE B O 1
ATOM 1585 N N . VAL B 1 73 ? -4.148 4.93 8.695 1 98.31 73 VAL B N 1
ATOM 1586 C CA . VAL B 1 73 ? -3.352 3.707 8.734 1 98.31 73 VAL B CA 1
ATOM 1587 C C . VAL B 1 73 ? -4.047 2.609 7.93 1 98.31 73 VAL B C 1
ATOM 1589 O O . VAL B 1 73 ? -3.395 1.851 7.207 1 98.31 73 VAL B O 1
ATOM 1592 N N . ALA B 1 74 ? -5.344 2.59 8.062 1 98.75 74 ALA B N 1
ATOM 1593 C CA . ALA B 1 74 ? -6.105 1.604 7.305 1 98.75 74 ALA B CA 1
ATOM 1594 C C . ALA B 1 74 ? -5.953 1.833 5.805 1 98.75 74 ALA B C 1
ATOM 1596 O O . ALA B 1 74 ? -5.922 0.878 5.023 1 98.75 74 ALA B O 1
ATOM 1597 N N . ALA B 1 75 ? -5.879 3.059 5.387 1 98.81 75 ALA B N 1
ATOM 1598 C CA . ALA B 1 75 ? -5.691 3.369 3.971 1 98.81 75 ALA B CA 1
ATOM 1599 C C . ALA B 1 75 ? -4.332 2.879 3.477 1 98.81 75 ALA B C 1
ATOM 1601 O O . ALA B 1 75 ? -4.207 2.418 2.338 1 98.81 75 ALA B O 1
ATOM 1602 N N . ILE B 1 76 ? -3.326 2.945 4.285 1 98.88 76 ILE B N 1
ATOM 1603 C CA . ILE B 1 76 ? -2.008 2.416 3.949 1 98.88 76 ILE B CA 1
ATOM 1604 C C . ILE B 1 76 ? -2.084 0.9 3.789 1 98.88 76 ILE B C 1
ATOM 1606 O O . ILE B 1 76 ? -1.597 0.348 2.801 1 98.88 76 ILE B O 1
ATOM 1610 N N . LEU B 1 77 ? -2.711 0.284 4.734 1 98.88 77 LEU B N 1
ATOM 1611 C CA . LEU B 1 77 ? -2.873 -1.165 4.684 1 98.88 77 LEU B CA 1
ATOM 1612 C C . LEU B 1 77 ? -3.715 -1.575 3.479 1 98.88 77 LEU B C 1
ATOM 1614 O O . LEU B 1 77 ? -3.459 -2.611 2.861 1 98.88 77 LEU B O 1
ATOM 1618 N N . LEU B 1 78 ? -4.723 -0.784 3.203 1 98.94 78 LEU B N 1
ATOM 1619 C CA . LEU B 1 78 ? -5.566 -1.055 2.045 1 98.94 78 LEU B CA 1
ATOM 1620 C C . LEU B 1 78 ? -4.762 -0.958 0.752 1 98.94 78 LEU B C 1
ATOM 1622 O O . LEU B 1 78 ? -4.926 -1.787 -0.147 1 98.94 78 LEU B O 1
ATOM 1626 N N . ALA B 1 79 ? -3.934 0.023 0.656 1 98.94 79 ALA B N 1
ATOM 1627 C CA . ALA B 1 79 ? -3.051 0.125 -0.502 1 98.94 79 ALA B CA 1
ATOM 1628 C C . ALA B 1 79 ? -2.184 -1.124 -0.643 1 98.94 79 ALA B C 1
ATOM 1630 O O . ALA B 1 79 ? -2.02 -1.652 -1.745 1 98.94 79 ALA B O 1
ATOM 1631 N N . ALA B 1 80 ? -1.633 -1.574 0.457 1 98.94 80 ALA B N 1
ATOM 1632 C CA . ALA B 1 80 ? -0.822 -2.789 0.44 1 98.94 80 ALA B CA 1
ATOM 1633 C C . ALA B 1 80 ? -1.648 -3.994 -0.001 1 98.94 80 ALA B C 1
ATOM 1635 O O . ALA B 1 80 ? -1.214 -4.773 -0.852 1 98.94 80 ALA B O 1
ATOM 1636 N N . TYR B 1 81 ? -2.816 -4.148 0.547 1 98.94 81 TYR B N 1
ATOM 1637 C CA . TYR B 1 81 ? -3.713 -5.246 0.2 1 98.94 81 TYR B CA 1
ATOM 1638 C C . TYR B 1 81 ? -4.043 -5.23 -1.287 1 98.94 81 TYR B C 1
ATOM 1640 O O . TYR B 1 81 ? -3.943 -6.258 -1.964 1 98.94 81 TYR B O 1
ATOM 1648 N N . LEU B 1 82 ? -4.43 -4.062 -1.77 1 98.94 82 LEU B N 1
ATOM 1649 C CA . LEU B 1 82 ? -4.82 -3.938 -3.17 1 98.94 82 LEU B CA 1
ATOM 1650 C C . LEU B 1 82 ? -3.611 -4.094 -4.086 1 98.94 82 LEU B C 1
ATOM 1652 O O . LEU B 1 82 ? -3.748 -4.535 -5.23 1 98.94 82 LEU B O 1
ATOM 1656 N N . GLY B 1 83 ? -2.406 -3.744 -3.576 1 98.88 83 GLY B N 1
ATOM 1657 C CA . GLY B 1 83 ? -1.187 -4.074 -4.297 1 98.88 83 GLY B CA 1
ATOM 1658 C C . GLY B 1 83 ? -0.984 -5.566 -4.473 1 98.88 83 GLY B C 1
ATOM 1659 O O . GLY B 1 83 ? -0.573 -6.02 -5.547 1 98.88 83 GLY B O 1
ATOM 1660 N N . GLY B 1 84 ? -1.193 -6.301 -3.418 1 98.62 84 GLY B N 1
ATOM 1661 C CA . GLY B 1 84 ? -1.172 -7.75 -3.521 1 98.62 84 GLY B CA 1
ATOM 1662 C C . GLY B 1 84 ? -2.18 -8.289 -4.516 1 98.62 84 GLY B C 1
ATOM 1663 O O . GLY B 1 84 ? -1.868 -9.195 -5.293 1 98.62 84 GLY B O 1
ATOM 1664 N N . ALA B 1 85 ? -3.395 -7.75 -4.449 1 98.31 85 ALA B N 1
ATOM 1665 C CA . ALA B 1 85 ? -4.418 -8.156 -5.406 1 98.31 85 ALA B CA 1
ATOM 1666 C C . ALA B 1 85 ? -3.98 -7.855 -6.84 1 98.31 85 ALA B C 1
ATOM 1668 O O . ALA B 1 85 ? -4.148 -8.688 -7.734 1 98.31 85 ALA B O 1
ATOM 1669 N N . THR B 1 86 ? -3.447 -6.707 -7.055 1 98.62 86 THR B N 1
ATOM 1670 C CA . THR B 1 86 ? -2.961 -6.316 -8.375 1 98.62 86 THR B CA 1
ATOM 1671 C C . THR B 1 86 ? -1.885 -7.285 -8.859 1 98.62 86 THR B C 1
ATOM 1673 O O . THR B 1 86 ? -1.941 -7.766 -9.992 1 98.62 86 THR B O 1
ATOM 1676 N N . ALA B 1 87 ? -0.922 -7.59 -8.008 1 98.12 87 ALA B N 1
ATOM 1677 C CA . ALA B 1 87 ? 0.134 -8.531 -8.359 1 98.12 87 ALA B CA 1
ATOM 1678 C C . ALA B 1 87 ? -0.449 -9.898 -8.727 1 98.12 87 ALA B C 1
ATOM 1680 O O . ALA B 1 87 ? -0.002 -10.531 -9.68 1 98.12 87 ALA B O 1
ATOM 1681 N N . THR B 1 88 ? -1.411 -10.344 -7.984 1 97.5 88 THR B N 1
ATOM 1682 C CA . THR B 1 88 ? -2.059 -11.625 -8.219 1 97.5 88 THR B CA 1
ATOM 1683 C C . THR B 1 88 ? -2.719 -11.656 -9.594 1 97.5 88 THR B C 1
ATOM 1685 O O . THR B 1 88 ? -2.539 -12.609 -10.359 1 97.5 88 THR B O 1
ATOM 1688 N N . HIS B 1 89 ? -3.461 -10.602 -9.945 1 97.19 89 HIS B N 1
ATOM 1689 C CA . HIS B 1 89 ? -4.148 -10.547 -11.227 1 97.19 89 HIS B CA 1
ATOM 1690 C C . HIS B 1 89 ? -3.154 -10.445 -12.383 1 97.19 89 HIS B C 1
ATOM 1692 O O . HIS B 1 89 ? -3.348 -11.062 -13.43 1 97.19 89 HIS B O 1
ATOM 1698 N N . VAL B 1 90 ? -2.102 -9.695 -12.172 1 96.81 90 VAL B N 1
ATOM 1699 C CA . VAL B 1 90 ? -1.067 -9.586 -13.195 1 96.81 90 VAL B CA 1
ATOM 1700 C C . VAL B 1 90 ? -0.439 -10.961 -13.438 1 96.81 90 VAL B C 1
ATOM 1702 O O . VAL B 1 90 ? -0.293 -11.383 -14.586 1 96.81 90 VAL B O 1
ATOM 1705 N N . ARG B 1 91 ? -0.099 -11.609 -12.383 1 96 91 ARG B N 1
ATOM 1706 C CA . ARG B 1 91 ? 0.548 -12.914 -12.492 1 96 91 ARG B CA 1
ATOM 1707 C C . ARG B 1 91 ? -0.361 -13.922 -13.188 1 96 91 ARG B C 1
ATOM 1709 O O . ARG B 1 91 ? 0.109 -14.75 -13.969 1 96 91 ARG B O 1
ATOM 1716 N N . ALA B 1 92 ? -1.616 -13.867 -12.914 1 94.88 92 ALA B N 1
ATOM 1717 C CA . ALA B 1 92 ? -2.594 -14.812 -13.453 1 94.88 92 ALA B CA 1
ATOM 1718 C C . ALA B 1 92 ? -3.002 -14.43 -14.867 1 94.88 92 ALA B C 1
ATOM 1720 O O . ALA B 1 92 ? -3.779 -15.133 -15.516 1 94.88 92 ALA B O 1
ATOM 1721 N N . GLY B 1 93 ? -2.488 -13.297 -15.352 1 94.25 93 GLY B N 1
ATOM 1722 C CA . GLY B 1 93 ? -2.852 -12.844 -16.688 1 94.25 93 GLY B CA 1
ATOM 1723 C C . GLY B 1 93 ? -4.27 -12.312 -16.766 1 94.25 93 GLY B C 1
ATOM 1724 O O . GLY B 1 93 ? -4.922 -12.43 -17.797 1 94.25 93 GLY B O 1
ATOM 1725 N N . GLU B 1 94 ? -4.781 -11.766 -15.688 1 95.25 94 GLU B N 1
ATOM 1726 C CA . GLU B 1 94 ? -6.137 -11.234 -15.602 1 95.25 94 GLU B CA 1
ATOM 1727 C C . GLU B 1 94 ? -6.125 -9.703 -15.555 1 95.25 94 GLU B C 1
ATOM 1729 O O . GLU B 1 94 ? -5.074 -9.094 -15.352 1 95.25 94 GLU B O 1
ATOM 1734 N N . ALA B 1 95 ? -7.402 -9.133 -15.836 1 96.62 95 ALA B N 1
ATOM 1735 C CA . ALA B 1 95 ? -7.531 -7.684 -15.688 1 96.62 95 ALA B CA 1
ATOM 1736 C C . ALA B 1 95 ? -7.156 -7.238 -14.281 1 96.62 95 ALA B C 1
ATOM 1738 O O . ALA B 1 95 ? -7.539 -7.879 -13.297 1 96.62 95 ALA B O 1
ATOM 1739 N N . PHE B 1 96 ? -6.355 -6.176 -14.234 1 97.44 96 PHE B N 1
ATOM 1740 C CA . PHE B 1 96 ? -5.832 -5.816 -12.922 1 97.44 96 PHE B CA 1
ATOM 1741 C C . PHE B 1 96 ? -6.121 -4.355 -12.602 1 97.44 96 PHE B C 1
ATOM 1743 O O . PHE B 1 96 ? -5.629 -3.826 -11.602 1 97.44 96 PHE B O 1
ATOM 1750 N N . LEU B 1 97 ? -7 -3.678 -13.289 1 98.31 97 LEU B N 1
ATOM 1751 C CA . LEU B 1 97 ? -7.223 -2.248 -13.109 1 98.31 97 LEU B CA 1
ATOM 1752 C C . LEU B 1 97 ? -8.164 -1.991 -11.93 1 98.31 97 LEU B C 1
ATOM 1754 O O . LEU B 1 97 ? -8.094 -0.937 -11.297 1 98.31 97 LEU B O 1
ATOM 1758 N N . ILE B 1 98 ? -9.016 -2.938 -11.641 1 97.94 98 ILE B N 1
ATOM 1759 C CA . ILE B 1 98 ? -10.047 -2.713 -10.625 1 97.94 98 ILE B CA 1
ATOM 1760 C C . ILE B 1 98 ? -9.383 -2.459 -9.273 1 97.94 98 ILE B C 1
ATOM 1762 O O . ILE B 1 98 ? -9.672 -1.455 -8.617 1 97.94 98 ILE B O 1
ATOM 1766 N N . PRO B 1 99 ? -8.477 -3.346 -8.805 1 98.75 99 PRO B N 1
ATOM 1767 C CA . PRO B 1 99 ? -7.855 -3.047 -7.516 1 98.75 99 PRO B CA 1
ATOM 1768 C C . PRO B 1 99 ? -7.105 -1.718 -7.512 1 98.75 99 PRO B C 1
ATOM 1770 O O . PRO B 1 99 ? -7.074 -1.022 -6.496 1 98.75 99 PRO B O 1
ATOM 1773 N N . ILE B 1 100 ? -6.531 -1.305 -8.578 1 98.88 100 ILE B N 1
ATOM 1774 C CA . ILE B 1 100 ? -5.812 -0.037 -8.664 1 98.88 100 ILE B CA 1
ATOM 1775 C C . ILE B 1 100 ? -6.797 1.122 -8.523 1 98.88 100 ILE B C 1
ATOM 1777 O O . ILE B 1 100 ? -6.559 2.053 -7.746 1 98.88 100 ILE B O 1
ATOM 1781 N N . ILE B 1 101 ? -7.875 1.021 -9.258 1 98.81 101 ILE B N 1
ATOM 1782 C CA . ILE B 1 101 ? -8.891 2.064 -9.219 1 98.81 101 ILE B CA 1
ATOM 1783 C C . ILE B 1 101 ? -9.461 2.178 -7.805 1 98.81 101 ILE B C 1
ATOM 1785 O O . ILE B 1 101 ? -9.594 3.281 -7.273 1 98.81 101 ILE B O 1
ATOM 1789 N N . ILE B 1 102 ? -9.727 1.052 -7.184 1 98.88 102 ILE B N 1
ATOM 1790 C CA . ILE B 1 102 ? -10.266 1.058 -5.828 1 98.88 102 ILE B CA 1
ATOM 1791 C C . ILE B 1 102 ? -9.273 1.732 -4.883 1 98.88 102 ILE B C 1
ATOM 1793 O O . ILE B 1 102 ? -9.664 2.529 -4.027 1 98.88 102 ILE B O 1
ATOM 1797 N N . GLY B 1 103 ? -8.008 1.414 -5 1 98.88 103 GLY B N 1
ATOM 1798 C CA . GLY B 1 103 ? -6.988 2.039 -4.172 1 98.88 103 GLY B CA 1
ATOM 1799 C C . GLY B 1 103 ? -6.934 3.547 -4.332 1 98.88 103 GLY B C 1
ATOM 1800 O O . GLY B 1 103 ? -6.898 4.281 -3.34 1 98.88 103 GLY B O 1
ATOM 1801 N N . VAL B 1 104 ? -6.945 4.008 -5.566 1 98.88 104 VAL B N 1
ATOM 1802 C CA . VAL B 1 104 ? -6.898 5.441 -5.852 1 98.88 104 VAL B CA 1
ATOM 1803 C C . VAL B 1 104 ? -8.141 6.121 -5.281 1 98.88 104 VAL B C 1
ATOM 1805 O O . VAL B 1 104 ? -8.039 7.141 -4.594 1 98.88 104 VAL B O 1
ATOM 1808 N N . VAL B 1 105 ? -9.273 5.539 -5.488 1 98.88 105 VAL B N 1
ATOM 1809 C CA . VAL B 1 105 ? -10.523 6.117 -5.016 1 98.88 105 VAL B CA 1
ATOM 1810 C C . VAL B 1 105 ? -10.547 6.129 -3.486 1 98.88 105 VAL B C 1
ATOM 1812 O O . VAL B 1 105 ? -11.07 7.062 -2.873 1 98.88 105 VAL B O 1
ATOM 1815 N N . ALA B 1 106 ? -9.992 5.117 -2.869 1 98.88 106 ALA B N 1
ATOM 1816 C CA . ALA B 1 106 ? -9.953 5.062 -1.41 1 98.88 106 ALA B CA 1
ATOM 1817 C C . ALA B 1 106 ? -9.148 6.227 -0.84 1 98.88 106 ALA B C 1
ATOM 1819 O O . ALA B 1 106 ? -9.555 6.848 0.144 1 98.88 106 ALA B O 1
ATOM 1820 N N . TRP B 1 107 ? -8.039 6.477 -1.43 1 98.75 107 TRP B N 1
ATOM 1821 C CA . TRP B 1 107 ? -7.223 7.574 -0.924 1 98.75 107 TRP B CA 1
ATOM 1822 C C . TRP B 1 107 ? -7.867 8.922 -1.224 1 98.75 107 TRP B C 1
ATOM 1824 O O . TRP B 1 107 ? -7.762 9.859 -0.431 1 98.75 107 TRP B O 1
ATOM 1834 N N . ILE B 1 108 ? -8.531 9.031 -2.377 1 98.62 108 ILE B N 1
ATOM 1835 C CA . ILE B 1 108 ? -9.305 10.242 -2.67 1 98.62 108 ILE B CA 1
ATOM 1836 C C . ILE B 1 108 ? -10.414 10.406 -1.642 1 98.62 108 ILE B C 1
ATOM 1838 O O . ILE B 1 108 ? -10.617 11.492 -1.1 1 98.62 108 ILE B O 1
ATOM 1842 N N . ALA B 1 109 ? -11.133 9.336 -1.389 1 98.81 109 ALA B N 1
ATOM 1843 C CA . ALA B 1 109 ? -12.203 9.359 -0.392 1 98.81 109 ALA B CA 1
ATOM 1844 C C . ALA B 1 109 ? -11.672 9.828 0.962 1 98.81 109 ALA B C 1
ATOM 1846 O O . ALA B 1 109 ? -12.289 10.68 1.611 1 98.81 109 ALA B O 1
ATOM 1847 N N . LEU B 1 110 ? -10.586 9.305 1.353 1 98.31 110 LEU B N 1
ATOM 1848 C CA . LEU B 1 110 ? -9.992 9.695 2.627 1 98.31 110 LEU B CA 1
ATOM 1849 C C . LEU B 1 110 ? -9.625 11.172 2.621 1 98.31 110 LEU B C 1
ATOM 1851 O O . LEU B 1 110 ? -9.891 11.891 3.59 1 98.31 110 LEU B O 1
ATOM 1855 N N . GLY B 1 111 ? -9.016 11.641 1.572 1 97 111 GLY B N 1
ATOM 1856 C CA . GLY B 1 111 ? -8.648 13.039 1.464 1 97 111 GLY B CA 1
ATOM 1857 C C . GLY B 1 111 ? -9.844 13.977 1.511 1 97 111 GLY B C 1
ATOM 1858 O O . GLY B 1 111 ? -9.734 15.109 1.981 1 97 111 GLY B O 1
ATOM 1859 N N . LEU B 1 112 ? -10.961 13.5 0.96 1 97.56 112 LEU B N 1
ATOM 1860 C CA . LEU B 1 112 ? -12.172 14.312 0.958 1 97.56 112 LEU B CA 1
ATOM 1861 C C . LEU B 1 112 ? -12.758 14.422 2.363 1 97.56 112 LEU B C 1
ATOM 1863 O O . LEU B 1 112 ? -13.281 15.469 2.74 1 97.56 112 LEU B O 1
ATOM 1867 N N . ARG B 1 113 ? -12.617 13.383 3.121 1 95.5 113 ARG B N 1
ATOM 1868 C CA . ARG B 1 113 ? -13.242 13.469 4.441 1 95.5 113 ARG B CA 1
ATOM 1869 C C . ARG B 1 113 ? -12.227 13.898 5.496 1 95.5 113 ARG B C 1
ATOM 1871 O O . ARG B 1 113 ? -12.602 14.25 6.617 1 95.5 113 ARG B O 1
ATOM 1878 N N . GLN B 1 114 ? -11 13.805 5.148 1 94.62 114 GLN B N 1
ATOM 1879 C CA . GLN B 1 114 ? -9.891 14.312 5.953 1 94.62 114 GLN B CA 1
ATOM 1880 C C . GLN B 1 114 ? -8.945 15.172 5.113 1 94.62 114 GLN B C 1
ATOM 1882 O O . GLN B 1 114 ? -7.895 14.695 4.68 1 94.62 114 GLN B O 1
ATOM 1887 N N . PRO B 1 115 ? -9.195 16.391 4.992 1 93.81 115 PRO B N 1
ATOM 1888 C CA . PRO B 1 115 ? -8.516 17.234 4.012 1 93.81 115 PRO B CA 1
ATOM 1889 C C . PRO B 1 115 ? -7.016 17.359 4.281 1 93.81 115 PRO B C 1
ATOM 1891 O O . PRO B 1 115 ? -6.246 17.656 3.369 1 93.81 115 PRO B O 1
ATOM 1894 N N . ASP B 1 116 ? -6.566 17.109 5.488 1 92.44 116 ASP B N 1
ATOM 1895 C CA . ASP B 1 116 ? -5.141 17.156 5.797 1 92.44 116 ASP B CA 1
ATOM 1896 C C . ASP B 1 116 ? -4.363 16.156 4.949 1 92.44 116 ASP B C 1
ATOM 1898 O O . ASP B 1 116 ? -3.17 16.344 4.691 1 92.44 116 ASP B O 1
ATOM 1902 N N . VAL B 1 117 ? -5.012 15.148 4.539 1 95.31 117 VAL B N 1
ATOM 1903 C CA . VAL B 1 117 ? -4.395 14.148 3.678 1 95.31 117 VAL B CA 1
ATOM 1904 C C . VAL B 1 117 ? -3.996 14.781 2.35 1 95.31 117 VAL B C 1
ATOM 1906 O O . VAL B 1 117 ? -2.889 14.555 1.854 1 95.31 117 VAL B O 1
ATOM 1909 N N . PHE B 1 118 ? -4.859 15.586 1.822 1 94.44 118 PHE B N 1
ATOM 1910 C CA . PHE B 1 118 ? -4.559 16.25 0.555 1 94.44 118 PHE B CA 1
ATOM 1911 C C . PHE B 1 118 ? -3.441 17.266 0.725 1 94.44 118 PHE B C 1
ATOM 1913 O O . PHE B 1 118 ? -2.65 17.484 -0.193 1 94.44 118 PHE B O 1
ATOM 1920 N N . ARG B 1 119 ? -3.35 17.812 1.873 1 90.44 119 ARG B N 1
ATOM 1921 C CA . ARG B 1 119 ? -2.268 18.75 2.135 1 90.44 119 ARG B CA 1
ATOM 1922 C C . ARG B 1 119 ? -0.908 18.062 2.045 1 90.44 119 ARG B C 1
ATOM 1924 O O . ARG B 1 119 ? 0.049 18.641 1.521 1 90.44 119 ARG B O 1
ATOM 1931 N N . LEU B 1 120 ? -0.856 16.875 2.564 1 91.19 120 LEU B N 1
ATOM 1932 C CA . LEU B 1 120 ? 0.386 16.109 2.494 1 91.19 120 LEU B CA 1
ATOM 1933 C C . LEU B 1 120 ? 0.71 15.742 1.053 1 91.19 120 LEU B C 1
ATOM 1935 O O . LEU B 1 120 ? 1.88 15.719 0.661 1 91.19 120 LEU B O 1
ATOM 1939 N N . ALA B 1 121 ? -0.307 15.477 0.296 1 91.06 121 ALA B N 1
ATOM 1940 C CA . ALA B 1 121 ? -0.123 14.977 -1.062 1 91.06 121 ALA B CA 1
ATOM 1941 C C . ALA B 1 121 ? 0.191 16.109 -2.031 1 91.06 121 ALA B C 1
ATOM 1943 O O . ALA B 1 121 ? 0.913 15.914 -3.014 1 91.06 121 ALA B O 1
ATOM 1944 N N . PHE B 1 122 ? -0.277 17.25 -1.761 1 86 122 PHE B N 1
ATOM 1945 C CA . PHE B 1 122 ? -0.208 18.266 -2.799 1 86 122 PHE B CA 1
ATOM 1946 C C . PHE B 1 122 ? 0.518 19.5 -2.291 1 86 122 PHE B C 1
ATOM 1948 O O . PHE B 1 122 ? 0.784 20.438 -3.059 1 86 122 PHE B O 1
ATOM 1955 N N . SER B 1 123 ? 0.792 19.656 -1.019 1 75.81 123 SER B N 1
ATOM 1956 C CA . SER B 1 123 ? 1.511 20.828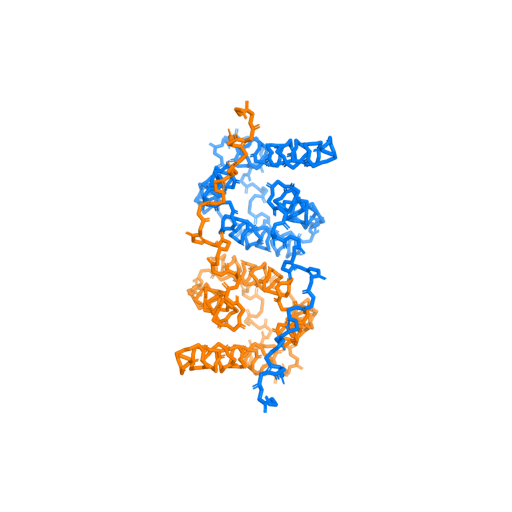 -0.537 1 75.81 123 SER B CA 1
ATOM 1957 C C . SER B 1 123 ? 2.994 20.531 -0.346 1 75.81 123 SER B C 1
ATOM 1959 O O . SER B 1 123 ? 3.367 19.406 -0.024 1 75.81 123 SER B O 1
ATOM 1961 N N . SER B 1 124 ? 3.869 21.109 -1.146 1 63.44 124 SER B N 1
ATOM 1962 C CA . SER B 1 124 ? 5.32 20.953 -1.077 1 63.44 124 SER B CA 1
ATOM 1963 C C . SER B 1 124 ? 5.832 21.188 0.341 1 63.44 124 SER B C 1
ATOM 1965 O O . SER B 1 124 ? 5.504 22.188 0.971 1 63.44 124 SER B O 1
ATOM 1967 N N . SER B 1 125 ? 5.836 20.125 1.162 1 55.34 125 SER B N 1
ATOM 1968 C CA . SER B 1 125 ? 6.371 20.266 2.512 1 55.34 125 SER B CA 1
ATOM 1969 C C . SER B 1 125 ? 7.648 21.094 2.516 1 55.34 125 SER B C 1
ATOM 1971 O O . SER B 1 125 ? 8.734 20.578 2.242 1 55.34 125 SER B O 1
ATOM 1973 N N . THR B 1 126 ? 7.738 22.156 1.826 1 49.16 126 THR B N 1
ATOM 1974 C CA . THR B 1 126 ? 8.914 23.016 1.902 1 49.16 126 THR B CA 1
ATOM 1975 C C . THR B 1 126 ? 9.234 23.375 3.352 1 49.16 126 THR B C 1
ATOM 1977 O O . THR B 1 126 ? 8.367 23.859 4.082 1 49.16 126 THR B O 1
ATOM 1980 N N . SER B 1 127 ? 10.055 22.688 4 1 49.03 127 SER B N 1
ATOM 1981 C CA . SER B 1 127 ? 10.695 23.047 5.262 1 49.03 127 SER B CA 1
ATOM 1982 C C . SER B 1 127 ? 11.016 24.547 5.301 1 49.03 127 SER B C 1
ATOM 1984 O O . SER B 1 127 ? 11.875 25.016 4.551 1 49.03 127 SER B O 1
ATOM 1986 N N . SER B 1 128 ? 10.055 25.406 5.598 1 45.09 128 SER B N 1
ATOM 1987 C CA . SER B 1 128 ? 10.234 26.828 5.875 1 45.09 128 SER B CA 1
ATOM 1988 C C . SER B 1 128 ? 11.391 27.047 6.848 1 45.09 128 SER B C 1
ATOM 1990 O O . SER B 1 128 ? 11.484 28.125 7.465 1 45.09 128 SER B O 1
ATOM 1992 N N . GLU B 1 129 ? 12.133 26.141 7.172 1 46.28 129 GLU B N 1
ATOM 1993 C CA . GLU B 1 129 ? 13.117 26.469 8.195 1 46.28 129 GLU B CA 1
ATOM 1994 C C . GLU B 1 129 ? 14.117 27.516 7.684 1 46.28 129 GLU B C 1
ATOM 1996 O O . GLU B 1 129 ? 15.078 27.844 8.375 1 46.28 129 GLU B O 1
ATOM 2001 N N . ILE B 1 130 ? 14.117 27.922 6.461 1 44.47 130 ILE B N 1
ATOM 2002 C CA . ILE B 1 130 ? 15.25 28.812 6.207 1 44.47 130 ILE B CA 1
ATOM 2003 C C . ILE B 1 130 ? 15.07 30.109 6.996 1 44.47 130 ILE B C 1
ATOM 2005 O O . ILE B 1 130 ? 15.914 31 6.938 1 44.47 130 ILE B O 1
ATOM 2009 N N . ASP B 1 131 ? 13.805 30.516 7.418 1 43.53 131 ASP B N 1
ATOM 2010 C CA . ASP B 1 131 ? 13.68 31.922 7.742 1 43.53 131 ASP B CA 1
ATOM 2011 C C . ASP B 1 131 ? 14.391 32.25 9.055 1 43.53 131 ASP B C 1
ATOM 2013 O O . ASP B 1 131 ? 14.844 33.375 9.258 1 43.53 131 ASP B O 1
ATOM 2017 N N . GLU B 1 132 ? 14.375 31.359 10.102 1 44.56 132 GLU B N 1
ATOM 2018 C CA . GLU B 1 132 ? 14.641 32.031 11.367 1 44.56 132 GLU B CA 1
ATOM 2019 C C . GLU B 1 132 ? 16.125 32.312 11.562 1 44.56 132 GLU B C 1
ATOM 2021 O O . GLU B 1 132 ? 16.562 32.688 12.641 1 44.56 132 GLU B O 1
ATOM 2026 N N . GLY B 1 133 ? 17.016 31.766 10.703 1 41.69 133 GLY B N 1
ATOM 2027 C CA . GLY B 1 133 ? 18.375 32.188 11.016 1 41.69 133 GLY B CA 1
ATOM 2028 C C . GLY B 1 133 ? 18.625 33.656 10.711 1 41.69 133 GLY B C 1
ATOM 2029 O O . GLY B 1 133 ? 19.781 34.094 10.758 1 41.69 133 GLY B O 1
ATOM 2030 N N . ARG B 1 134 ? 17.688 34.5 10.148 1 35.31 134 ARG B N 1
ATOM 2031 C CA . ARG B 1 134 ? 18.156 35.875 10.117 1 35.31 134 ARG B CA 1
ATOM 2032 C C . ARG B 1 134 ? 17.906 36.562 11.461 1 35.31 134 ARG B C 1
ATOM 2034 O O . ARG B 1 134 ? 16.906 36.281 12.125 1 35.31 134 ARG B O 1
#

Foldseek 3Di:
DVVLVVLQVQLLVLLVVLLCCQLPVNLVLLVDDDPCSQVVQVLLPHGSVVSNVLSVVSNVLSVLCNPLVRVVVSLVVLLVSLVVQLVSCVVSVHDNVVSVVSSVSSLSSNCSNVVVSVCVVPPPVPPPVPPPVD/DVVLVVLQVQLLVLLVVLLCCQLPVNLVLLVDDDPCSQVVQVLLPHGSVVSNVLSVVSNVLSVLCNPLVRVVVSLVVLLVSLVVQLVSCVVSVHDNVVSVVSSVSSLSSNCSNVVVSVCVVPPPVPPVVPPPVD

pLDDT: mean 91.81, std 15.11, range [34.28, 98.94]

Organism: NCBI:txid2527985

Radius of gyration: 20.14 Å; Cα contacts (8 Å, |Δi|>4): 323; chains: 2; bounding box: 46×60×38 Å